Protein AF-A0A6P9C6G0-F1 (afdb_monomer)

Solvent-accessible surface area (backbone atoms only — not comparable to full-atom values): 17954 Å² total; per-residue (Å²): 142,90,88,85,84,80,81,80,78,70,82,74,75,63,78,73,80,76,31,27,40,61,59,48,52,36,63,68,60,41,51,50,48,49,52,50,40,33,60,77,50,74,64,43,60,65,63,27,49,52,50,40,44,51,52,37,30,49,86,85,44,23,69,78,74,27,93,50,51,41,41,55,69,61,49,54,54,54,49,53,55,48,51,56,50,51,52,53,46,52,67,70,33,72,83,39,62,71,59,36,52,56,51,49,56,53,51,47,56,53,51,51,50,51,51,51,51,48,19,52,52,49,51,52,46,34,55,35,86,65,28,77,79,74,59,94,68,67,44,56,29,29,32,29,58,77,42,49,74,43,78,41,53,61,61,35,62,87,71,57,57,43,74,64,58,57,47,51,54,52,51,53,52,52,50,51,52,50,53,53,51,51,52,52,52,53,56,56,57,54,58,63,62,64,66,72,74,75,79,84,82,88,87,83,88,86,85,82,88,83,82,82,88,79,85,88,83,81,91,85,84,85,85,84,81,79,94,71,95,71,85,80,77,87,73,78,77,83,86,74,82,72,77,77,77,81,85,74,85,73,75,79,77,80,86,75,83,74,77,79,78,80,88,75,86,74,80,80,79,84,87,76,88,75,80,80,80,83,88,128

Foldseek 3Di:
DDDPDDPPPPVPPPPPLLFAALLLLPVVSLVVQLVLLCVLLVNPNVLSVVLSRRYHNDLVSLQPQFQFKFFPVQSVVLSVVLSVVLSVLSVVCVPPSVSSVVVSSVSSVVSSVSRVVNRVVVLCCLADPCQVVPDPAFTFIARSNNSDTDTHHRPDCVRNVDPVNVVVVVVVVVVVVVVVVVVVVVVVVVVVVVVVPPPPDDDDDDDDDDDDDDDDDDDDDDDDDDDDDDDDDDDDDDPDPDPDDDPDPDPDPPDDPDPDDDDDDDDDDDDDDDDDDDDD

Radius of gyration: 40.48 Å; Cα contacts (8 Å, |Δi|>4): 194; chains: 1; bounding box: 87×94×120 Å

Secondary structure (DSSP, 8-state):
----SSSSSSTT-S-------GGGG-HHHHHHHHHHHHHHTTT-HHHHHHHHHHHH--TTTGGGT--SEEEHHHHHHHHHHHHHHHHHHHHHHTT-HHHHHHHHHHHHHHHHHHHHHHHHHHHHHHTSTTHHHH--SPEEEEETTTTEEEEE-TT-HHHH--HHHHHHHHHHHHHHHHHHHHHHHHHHHHHHHHGGGSSS------------------------------PPP--PPP---PPPPP----PPPP---PPPPP---PPPPPP--PPPPPP-

Organism: Pantherophis guttatus (NCBI:txid94885)

pLDDT: mean 71.44, std 19.04, range [31.7, 94.5]

Sequence (280 aa):
MATASLLGLLLWAAPVKLAGTCLRCWPDAAAYFIYDANLLLQKDSAASDQLGTLFLGNVKELASYGSGYLEREHMEREAGNLFHHLELIIQKSQTNHEVLMKEAEMEKADFIKRLEEASNLFVKEICSFSCGQSRFRPYEVAQCRNCQILKASCYDLRICAGPNIVAAVLISLTVLLGVLGVAMWYCCRKKTSEETESQDEDDDDKDNEDDSSGTSEGSEKSEEAALTTSVPYYSNPPETDMPSPPEFDVPSPPEFDMPSPPEYDMPNPPEYDIPSPPNF

Structure (mmCIF, N/CA/C/O backbone):
data_AF-A0A6P9C6G0-F1
#
_entry.id   AF-A0A6P9C6G0-F1
#
loop_
_atom_site.group_PDB
_atom_site.id
_atom_site.type_symbol
_atom_site.label_atom_id
_atom_site.label_alt_id
_atom_site.label_comp_id
_atom_site.label_asym_id
_atom_site.label_entity_id
_atom_site.label_seq_id
_atom_site.pdbx_PDB_ins_code
_atom_site.Cartn_x
_atom_site.Cartn_y
_atom_site.Cartn_z
_atom_site.occupancy
_atom_site.B_iso_or_equiv
_atom_site.auth_seq_id
_atom_site.auth_comp_id
_atom_site.auth_asym_id
_atom_site.auth_atom_id
_atom_site.pdbx_PDB_model_num
ATOM 1 N N . MET A 1 1 ? -1.017 53.721 5.576 1.00 44.91 1 MET A N 1
ATOM 2 C CA . MET A 1 1 ? -1.949 52.678 5.099 1.00 44.91 1 MET A CA 1
ATOM 3 C C . MET A 1 1 ? -1.125 51.513 4.569 1.00 44.91 1 MET A C 1
ATOM 5 O O . MET A 1 1 ? -0.658 51.621 3.450 1.00 44.91 1 MET A O 1
ATOM 9 N N . ALA A 1 2 ? -0.858 50.482 5.380 1.00 46.59 2 ALA A N 1
ATOM 10 C CA . ALA A 1 2 ? -0.333 49.180 4.928 1.00 46.59 2 ALA A CA 1
ATOM 11 C C . ALA A 1 2 ? -0.219 48.214 6.125 1.00 46.59 2 ALA A C 1
ATOM 13 O O . ALA A 1 2 ? 0.870 47.881 6.575 1.00 46.59 2 ALA A O 1
ATOM 14 N N . THR A 1 3 ? -1.352 47.784 6.678 1.00 50.41 3 THR A N 1
ATOM 15 C CA . THR A 1 3 ? -1.412 46.669 7.640 1.00 50.41 3 THR A CA 1
ATOM 16 C C . THR A 1 3 ? -2.608 45.797 7.283 1.00 50.41 3 THR A C 1
ATOM 18 O O . THR A 1 3 ? -3.630 45.820 7.958 1.00 50.41 3 THR A O 1
ATOM 21 N N . ALA A 1 4 ? -2.525 45.094 6.155 1.00 50.78 4 ALA A N 1
ATOM 22 C CA . ALA A 1 4 ? -3.546 44.132 5.746 1.00 50.78 4 ALA A CA 1
ATOM 23 C C . ALA A 1 4 ? -2.974 43.146 4.715 1.00 50.78 4 ALA A C 1
ATOM 25 O O . ALA A 1 4 ? -3.343 43.192 3.549 1.00 50.78 4 ALA A O 1
ATOM 26 N N . SER A 1 5 ? -2.016 42.297 5.105 1.00 50.88 5 SER A N 1
ATOM 27 C CA . SER A 1 5 ? -1.596 41.141 4.278 1.00 50.88 5 SER A CA 1
ATOM 28 C C . SER A 1 5 ? -0.813 40.072 5.054 1.00 50.88 5 SER A C 1
ATOM 30 O O . SER A 1 5 ? 0.082 39.440 4.512 1.00 50.88 5 SER A O 1
ATOM 32 N N . LEU A 1 6 ? -1.133 39.841 6.333 1.00 47.06 6 LEU A N 1
ATOM 33 C CA . LEU A 1 6 ? -0.506 38.752 7.109 1.00 47.06 6 LEU A CA 1
ATOM 34 C C . LEU A 1 6 ? -1.490 37.707 7.654 1.00 47.06 6 LEU A C 1
ATOM 36 O O . LEU A 1 6 ? -1.059 36.706 8.210 1.00 47.06 6 LEU A O 1
ATOM 40 N N . LEU A 1 7 ? -2.799 37.871 7.438 1.00 47.69 7 LEU A N 1
ATOM 41 C CA . LEU A 1 7 ? -3.809 36.898 7.886 1.00 47.69 7 LEU A CA 1
ATOM 42 C C . LEU A 1 7 ? -4.213 35.869 6.811 1.00 47.69 7 LEU A C 1
ATOM 44 O O . LEU A 1 7 ? -4.998 34.973 7.096 1.00 47.69 7 LEU A O 1
ATOM 48 N N . GLY A 1 8 ? -3.662 35.952 5.594 1.00 43.09 8 GLY A N 1
ATOM 49 C CA . GLY A 1 8 ? -3.989 35.035 4.490 1.00 43.09 8 GLY A CA 1
ATOM 50 C C . GLY A 1 8 ? -3.187 33.725 4.449 1.00 43.09 8 GLY A C 1
ATOM 51 O O . GLY A 1 8 ? -3.516 32.849 3.660 1.00 43.09 8 GLY A O 1
ATOM 52 N N . LEU A 1 9 ? -2.148 33.570 5.279 1.00 49.75 9 LEU A N 1
ATOM 53 C CA . LEU A 1 9 ? -1.198 32.442 5.212 1.00 49.75 9 LEU A CA 1
ATOM 54 C C . LEU A 1 9 ? -1.384 31.378 6.308 1.00 49.75 9 LEU A C 1
ATOM 56 O O . LEU A 1 9 ? -0.625 30.416 6.362 1.00 49.75 9 LEU A O 1
ATOM 60 N N . LEU A 1 10 ? -2.397 31.511 7.169 1.00 44.41 10 LEU A N 1
ATOM 61 C CA . LEU A 1 10 ? -2.664 30.559 8.259 1.00 44.41 10 LEU A CA 1
ATOM 62 C C . LEU A 1 10 ? -3.787 29.552 7.957 1.00 44.41 10 LEU A C 1
ATOM 64 O O . LEU A 1 10 ? -4.027 28.660 8.763 1.00 44.41 10 LEU A O 1
ATOM 68 N N . LEU A 1 11 ? -4.428 29.627 6.785 1.00 43.41 11 LEU A N 1
ATOM 69 C CA . LEU A 1 11 ? -5.538 28.737 6.411 1.00 43.41 11 LEU A CA 1
ATOM 70 C C . LEU A 1 11 ? -5.134 27.535 5.534 1.00 43.41 11 LEU A C 1
ATOM 72 O O . LEU A 1 11 ? -5.977 26.954 4.860 1.00 43.41 11 LEU A O 1
ATOM 76 N N . TRP A 1 12 ? -3.855 27.154 5.544 1.00 45.62 12 TRP A N 1
ATOM 77 C CA . TRP A 1 12 ? -3.346 25.954 4.855 1.00 45.62 12 TRP A CA 1
ATOM 78 C C . TRP A 1 12 ? -2.719 24.912 5.793 1.00 45.62 12 TRP A C 1
ATOM 80 O O . TRP A 1 12 ? -2.304 23.852 5.343 1.00 45.62 12 TRP A O 1
ATOM 90 N N . ALA A 1 13 ? -2.709 25.174 7.103 1.00 41.91 13 ALA A N 1
ATOM 91 C CA . ALA A 1 13 ? -2.328 24.197 8.122 1.00 41.91 13 ALA A CA 1
ATOM 92 C C . ALA A 1 13 ? -3.559 23.526 8.757 1.00 41.91 13 ALA A C 1
ATOM 94 O O . ALA A 1 13 ? -3.526 23.126 9.919 1.00 41.91 13 ALA A O 1
ATOM 95 N N . ALA A 1 14 ? -4.667 23.413 8.016 1.00 35.16 14 ALA A N 1
ATOM 96 C CA . ALA A 1 14 ? -5.655 22.408 8.372 1.00 35.16 14 ALA A CA 1
ATOM 97 C C . ALA A 1 14 ? -4.991 21.050 8.097 1.00 35.16 14 ALA A C 1
ATOM 99 O O . ALA A 1 14 ? -4.548 20.844 6.963 1.00 35.16 14 ALA A O 1
ATOM 100 N N . PRO A 1 15 ? -4.872 20.144 9.087 1.00 35.97 15 PRO A N 1
ATOM 101 C CA . PRO A 1 15 ? -4.463 18.781 8.803 1.00 35.97 15 PRO A CA 1
ATOM 102 C C . PRO A 1 15 ? -5.470 18.269 7.785 1.00 35.97 15 PRO A C 1
ATOM 104 O O . PRO A 1 15 ? -6.663 18.161 8.080 1.00 35.97 15 PRO A O 1
ATOM 107 N N . VAL A 1 16 ? -5.015 18.070 6.549 1.00 38.50 16 VAL A N 1
ATOM 108 C CA . VAL A 1 16 ? -5.829 17.433 5.526 1.00 38.50 16 VAL A CA 1
ATOM 109 C C . VAL A 1 16 ? -6.262 16.133 6.180 1.00 38.50 16 VAL A C 1
ATOM 111 O O . VAL A 1 16 ? -5.422 15.328 6.576 1.00 38.50 16 VAL A O 1
ATOM 114 N N . LYS A 1 17 ? -7.560 15.972 6.431 1.00 37.06 17 LYS A N 1
ATOM 115 C CA . LYS A 1 17 ? -8.081 14.714 6.947 1.00 37.06 17 LYS A CA 1
ATOM 116 C C . LYS A 1 17 ? -7.923 13.712 5.803 1.00 37.06 17 LYS A C 1
ATOM 118 O O . LYS A 1 17 ? -8.777 13.605 4.935 1.00 37.06 17 LYS A O 1
ATOM 123 N N . LEU A 1 18 ? -6.750 13.082 5.744 1.00 39.09 18 LEU A N 1
ATOM 124 C CA . LEU A 1 18 ? -6.313 12.099 4.753 1.00 39.09 18 LEU A CA 1
ATOM 125 C C . LEU A 1 18 ? -7.224 10.882 4.858 1.00 39.09 18 LEU A C 1
ATOM 127 O O . LEU A 1 18 ? -6.892 9.978 5.603 1.00 39.09 18 LEU A O 1
ATOM 131 N N . ALA A 1 19 ? -8.401 10.830 4.240 1.00 41.38 19 ALA A N 1
ATOM 132 C CA . ALA A 1 19 ? -9.363 9.809 4.659 1.00 41.38 19 ALA A CA 1
ATOM 133 C C . ALA A 1 19 ? -9.092 8.380 4.148 1.00 41.38 19 ALA A C 1
ATOM 135 O O . ALA A 1 19 ? -9.586 7.466 4.785 1.00 41.38 19 ALA A O 1
ATOM 136 N N . GLY A 1 20 ? -8.322 8.131 3.081 1.00 59.69 20 GLY A N 1
ATOM 137 C CA . GLY A 1 20 ? -8.229 6.785 2.479 1.00 59.69 20 GLY A CA 1
ATOM 138 C C . GLY A 1 20 ? -6.841 6.153 2.490 1.00 59.69 20 GLY A C 1
ATOM 139 O O . GLY A 1 20 ? -5.877 6.780 2.058 1.00 59.69 20 GLY A O 1
ATOM 140 N N . THR A 1 21 ? -6.755 4.891 2.920 1.00 74.38 21 THR A N 1
ATOM 141 C CA . THR A 1 21 ? -5.548 4.061 2.779 1.00 74.38 21 THR A CA 1
ATOM 142 C C . THR A 1 21 ? -5.647 3.130 1.566 1.00 74.38 21 THR A C 1
ATOM 144 O O . THR A 1 21 ? -6.739 2.801 1.098 1.00 74.38 21 THR A O 1
ATOM 147 N N . CYS A 1 22 ? -4.499 2.665 1.058 1.00 82.75 22 CYS A N 1
ATOM 148 C CA . CYS A 1 22 ? -4.449 1.705 -0.054 1.00 82.75 22 CYS A CA 1
ATOM 149 C C . CYS A 1 22 ? -5.132 0.358 0.273 1.00 82.75 22 CYS A C 1
ATOM 151 O O . CYS A 1 22 ? -5.467 -0.402 -0.636 1.00 82.75 22 CYS A O 1
ATOM 153 N N . LEU A 1 23 ? -5.417 0.095 1.557 1.00 86.19 23 LEU A N 1
ATOM 154 C CA . LEU A 1 23 ? -6.168 -1.064 2.043 1.00 86.19 23 LEU A CA 1
ATOM 155 C C . LEU A 1 23 ? -7.507 -1.247 1.312 1.00 86.19 23 LEU A C 1
ATOM 157 O O . LEU A 1 23 ? -7.881 -2.368 0.985 1.00 86.19 23 LEU A O 1
ATOM 161 N N . ARG A 1 24 ? -8.198 -0.148 0.973 1.00 87.06 24 ARG A N 1
ATOM 162 C CA . ARG A 1 24 ? -9.491 -0.186 0.266 1.00 87.06 24 ARG A CA 1
ATOM 163 C C . ARG A 1 24 ? -9.422 -0.897 -1.090 1.00 87.06 24 ARG A C 1
ATOM 165 O O . ARG A 1 24 ? -10.435 -1.414 -1.554 1.00 87.06 24 ARG A O 1
ATOM 172 N N . CYS A 1 25 ? -8.259 -0.911 -1.737 1.00 87.94 25 CYS A N 1
ATOM 173 C CA . CYS A 1 25 ? -8.100 -1.557 -3.037 1.00 87.94 25 CYS A CA 1
ATOM 174 C C . CYS A 1 25 ? -8.133 -3.087 -2.964 1.00 87.94 25 CYS A C 1
ATOM 176 O O . CYS A 1 25 ? -8.281 -3.734 -3.998 1.00 87.94 25 CYS A O 1
ATOM 178 N N . TRP A 1 26 ? -8.043 -3.656 -1.762 1.00 89.62 26 TRP A N 1
ATOM 179 C CA . TRP A 1 26 ? -8.162 -5.084 -1.521 1.00 89.62 26 TRP A CA 1
ATOM 180 C C . TRP A 1 26 ? -9.544 -5.393 -0.934 1.00 89.62 26 TRP A C 1
ATOM 182 O O . TRP A 1 26 ? -9.747 -5.196 0.263 1.00 89.62 26 TRP A O 1
ATOM 192 N N . PRO A 1 27 ? -10.511 -5.854 -1.750 1.00 84.56 27 PRO A N 1
ATOM 193 C CA . PRO A 1 27 ? -11.897 -6.009 -1.309 1.00 84.56 27 PRO A CA 1
ATOM 194 C C . PRO A 1 27 ? -12.038 -7.009 -0.158 1.00 84.56 27 PRO A C 1
ATOM 196 O O . PRO A 1 27 ? -12.765 -6.728 0.791 1.00 84.56 27 PRO A O 1
ATOM 199 N N . ASP A 1 28 ? -11.294 -8.116 -0.199 1.00 88.75 28 ASP A N 1
ATOM 200 C CA . ASP A 1 28 ? -11.313 -9.128 0.862 1.00 88.75 28 ASP A CA 1
ATOM 201 C C . ASP A 1 28 ? -10.769 -8.550 2.177 1.00 88.75 28 ASP A C 1
ATOM 203 O O . ASP A 1 28 ? -11.409 -8.653 3.219 1.00 88.75 28 ASP A O 1
ATOM 207 N N . ALA A 1 29 ? -9.637 -7.842 2.118 1.00 87.50 29 ALA A N 1
ATOM 208 C CA . ALA A 1 29 ? -9.032 -7.211 3.290 1.00 87.50 29 ALA A CA 1
ATOM 209 C C . ALA A 1 29 ? -9.905 -6.092 3.872 1.00 87.50 29 ALA A C 1
ATOM 211 O O . ALA A 1 29 ? -10.034 -5.973 5.088 1.00 87.50 29 ALA A O 1
ATOM 212 N N . ALA A 1 30 ? -10.550 -5.292 3.020 1.00 87.50 30 ALA A N 1
ATOM 213 C CA . ALA A 1 30 ? -11.499 -4.276 3.456 1.00 87.50 30 ALA A CA 1
ATOM 214 C C . ALA A 1 30 ? -12.729 -4.902 4.137 1.00 87.50 30 ALA A C 1
ATOM 216 O O . ALA A 1 30 ? -13.201 -4.378 5.145 1.00 87.50 30 ALA A O 1
ATOM 217 N N . ALA A 1 31 ? -13.231 -6.028 3.619 1.00 89.69 31 ALA A N 1
ATOM 218 C CA . ALA A 1 31 ? -14.335 -6.761 4.231 1.00 89.69 31 ALA A CA 1
ATOM 219 C C . ALA A 1 31 ? -13.945 -7.333 5.603 1.00 89.69 31 ALA A C 1
ATOM 221 O O . ALA A 1 31 ? -14.695 -7.151 6.564 1.00 89.69 31 ALA A O 1
ATOM 222 N N . TYR A 1 32 ? -12.762 -7.946 5.717 1.00 90.06 32 TYR A N 1
ATOM 223 C CA . TYR A 1 32 ? -12.239 -8.429 6.999 1.00 90.06 32 TYR A CA 1
ATOM 224 C C . TYR A 1 32 ? -12.023 -7.290 7.992 1.00 90.06 32 TYR A C 1
ATOM 226 O O . TYR A 1 32 ? -12.426 -7.408 9.142 1.00 90.06 32 TYR A O 1
ATOM 234 N N . PHE A 1 33 ? -11.523 -6.138 7.538 1.00 89.31 33 PHE A N 1
ATOM 235 C CA . PHE A 1 33 ? -11.375 -4.967 8.398 1.00 89.31 33 PHE A CA 1
ATOM 236 C C . PHE A 1 33 ? -12.690 -4.491 8.994 1.00 89.31 33 PHE A C 1
ATOM 238 O O . PHE A 1 33 ? -12.767 -4.227 10.191 1.00 89.31 33 PHE A O 1
ATOM 245 N N . ILE A 1 34 ? -13.738 -4.397 8.179 1.00 88.44 34 ILE A N 1
ATOM 246 C CA . ILE A 1 34 ? -15.057 -3.997 8.670 1.00 88.44 34 ILE A CA 1
ATOM 247 C C . ILE A 1 34 ? -15.592 -5.036 9.660 1.00 88.44 34 ILE A C 1
ATOM 249 O O . ILE A 1 34 ? -16.179 -4.668 10.677 1.00 88.44 34 ILE A O 1
ATOM 253 N N . TYR A 1 35 ? -15.402 -6.324 9.378 1.00 89.50 35 TYR A N 1
ATOM 254 C CA . TYR A 1 35 ? -15.829 -7.398 10.270 1.00 89.50 35 TYR A CA 1
ATOM 255 C C . TYR A 1 35 ? -15.115 -7.331 11.631 1.00 89.50 35 TYR A C 1
ATOM 257 O O . TYR A 1 35 ? -15.781 -7.296 12.667 1.00 89.50 35 TYR A O 1
ATOM 265 N N . ASP A 1 36 ? -13.788 -7.216 11.631 1.00 89.44 36 ASP A N 1
ATOM 266 C CA . ASP A 1 36 ? -12.977 -7.157 12.849 1.00 89.44 36 ASP A CA 1
ATOM 267 C C . ASP A 1 36 ? -13.230 -5.869 13.639 1.00 89.44 36 ASP A C 1
ATOM 269 O O . ASP A 1 36 ? -13.358 -5.907 14.862 1.00 89.44 36 ASP A O 1
ATOM 273 N N . ALA A 1 37 ? -13.407 -4.729 12.963 1.00 87.81 37 ALA A N 1
ATOM 274 C CA . ALA A 1 37 ? -13.795 -3.476 13.610 1.00 87.81 37 ALA A CA 1
ATOM 275 C C . ALA A 1 37 ? -15.135 -3.606 14.359 1.00 87.81 37 ALA A C 1
ATOM 277 O O . ALA A 1 37 ? -15.255 -3.159 15.502 1.00 87.81 37 ALA A O 1
ATOM 278 N N . ASN A 1 38 ? -16.128 -4.267 13.752 1.00 88.81 38 ASN A N 1
ATOM 279 C CA . ASN A 1 38 ? -17.417 -4.524 14.397 1.00 88.81 38 ASN A CA 1
ATOM 280 C C . ASN A 1 38 ? -17.283 -5.458 15.609 1.00 88.81 38 ASN A C 1
ATOM 282 O O . ASN A 1 38 ? -17.996 -5.279 16.603 1.00 88.81 38 ASN A O 1
ATOM 286 N N . LEU A 1 39 ? -16.389 -6.449 15.523 1.00 89.44 39 LEU A N 1
ATOM 287 C CA . LEU A 1 39 ? -16.111 -7.387 16.607 1.00 89.44 39 LEU A CA 1
ATOM 288 C C . LEU A 1 39 ? -15.443 -6.680 17.795 1.00 89.44 39 LEU A C 1
ATOM 290 O O . LEU A 1 39 ? -15.914 -6.812 18.925 1.00 89.44 39 LEU A O 1
ATOM 294 N N . LEU A 1 40 ? -14.402 -5.884 17.536 1.00 86.19 40 LEU A N 1
ATOM 295 C CA . LEU A 1 40 ? -13.656 -5.151 18.563 1.00 86.19 40 LEU A CA 1
ATOM 296 C C . LEU A 1 40 ? -14.524 -4.117 19.293 1.00 86.19 40 LEU A C 1
ATOM 298 O O . LEU A 1 40 ? -14.385 -3.926 20.500 1.00 86.19 40 LEU A O 1
ATOM 302 N N . LEU A 1 41 ? -15.452 -3.473 18.582 1.00 85.81 41 LEU A N 1
ATOM 303 C CA . LEU A 1 41 ? -16.322 -2.430 19.136 1.00 85.81 41 LEU A CA 1
ATOM 304 C C . LEU A 1 41 ? -17.639 -2.964 19.709 1.00 85.81 41 LEU A C 1
ATOM 306 O O . LEU A 1 41 ? -18.542 -2.181 19.999 1.00 85.81 41 LEU A O 1
ATOM 310 N N . GLN A 1 42 ? -17.763 -4.286 19.874 1.00 81.25 42 GLN A N 1
ATOM 311 C CA . GLN A 1 42 ? -18.933 -4.938 20.472 1.00 81.25 42 GLN A CA 1
ATOM 312 C C . GLN A 1 42 ? -20.265 -4.427 19.898 1.00 81.25 42 GLN A C 1
ATOM 314 O O . GLN A 1 42 ? -21.245 -4.262 20.626 1.00 81.25 42 GLN A O 1
ATOM 319 N N . LYS A 1 43 ? -20.319 -4.226 18.571 1.00 65.56 43 LYS A N 1
ATOM 320 C CA . LYS A 1 43 ? -21.534 -3.839 17.832 1.00 65.56 43 LYS A CA 1
ATOM 321 C C . LYS A 1 43 ? -21.988 -2.377 17.984 1.00 65.56 43 LYS A C 1
ATOM 323 O O . LYS A 1 43 ? -23.113 -2.072 17.583 1.00 65.56 43 LYS A O 1
ATOM 328 N N . ASP A 1 44 ? -21.140 -1.466 18.472 1.00 81.19 44 ASP A N 1
ATOM 329 C CA . ASP A 1 44 ? -21.334 -0.028 18.226 1.00 81.19 44 ASP A CA 1
ATOM 330 C C . ASP A 1 44 ? -21.141 0.254 16.726 1.00 81.19 44 ASP A C 1
ATOM 332 O O . ASP A 1 44 ? -20.037 0.508 16.235 1.00 81.19 44 ASP A O 1
ATOM 336 N N . SER A 1 45 ? -22.241 0.155 15.975 1.00 79.25 45 SER A N 1
ATOM 337 C CA . SER A 1 45 ? -22.236 0.305 14.522 1.00 79.25 45 SER A CA 1
ATOM 338 C C . SER A 1 45 ? -21.810 1.702 14.081 1.00 79.25 45 SER A C 1
ATOM 340 O O . SER A 1 45 ? -21.287 1.845 12.983 1.00 79.25 45 SER A O 1
ATOM 342 N N . ALA A 1 46 ? -22.020 2.729 14.913 1.00 85.62 46 ALA A N 1
ATOM 343 C CA . ALA A 1 46 ? -21.612 4.091 14.589 1.00 85.62 46 ALA A CA 1
ATOM 344 C C . ALA A 1 46 ? -20.093 4.239 14.719 1.00 85.62 46 ALA A C 1
ATOM 346 O O . ALA A 1 46 ? -19.442 4.723 13.793 1.00 85.62 46 ALA A O 1
ATOM 347 N N . ALA A 1 47 ? -19.515 3.747 15.818 1.00 84.69 47 ALA A N 1
ATOM 348 C CA . ALA A 1 47 ? -18.069 3.755 16.001 1.00 84.69 47 ALA A CA 1
ATOM 349 C C . ALA A 1 47 ? -17.354 2.883 14.961 1.00 84.69 47 ALA A C 1
ATOM 351 O O . ALA A 1 47 ? -16.342 3.305 14.402 1.00 84.69 47 ALA A O 1
ATOM 352 N N . SER A 1 48 ? -17.902 1.706 14.644 1.00 86.56 48 SER A N 1
ATOM 353 C CA . SER A 1 48 ? -17.327 0.830 13.620 1.00 86.56 48 SER A CA 1
ATOM 354 C C . SER A 1 48 ? -17.415 1.430 12.220 1.00 86.56 48 SER A C 1
ATOM 356 O O . SER A 1 48 ? -16.468 1.281 11.449 1.00 86.56 48 SER A O 1
ATOM 358 N N . ASP A 1 49 ? -18.514 2.103 11.873 1.00 87.38 49 ASP A N 1
ATOM 359 C CA . ASP A 1 49 ? -18.649 2.781 10.579 1.00 87.38 49 ASP A CA 1
ATOM 360 C C . ASP A 1 49 ? -17.678 3.961 10.473 1.00 87.38 49 ASP A C 1
ATOM 362 O O . ASP A 1 49 ? -16.977 4.122 9.472 1.00 87.38 49 ASP A O 1
ATOM 366 N N . GLN A 1 50 ? -17.534 4.746 11.541 1.00 88.19 50 GLN A N 1
ATOM 367 C CA . GLN A 1 50 ? -16.559 5.828 11.558 1.00 88.19 50 GLN A CA 1
ATOM 368 C C . GLN A 1 50 ? -15.113 5.314 11.517 1.00 88.19 50 GLN A C 1
ATOM 370 O O . GLN A 1 50 ? -14.271 5.930 10.871 1.00 88.19 50 GLN A O 1
ATOM 375 N N . LEU A 1 51 ? -14.806 4.176 12.147 1.00 88.56 51 LEU A N 1
ATOM 376 C CA . LEU A 1 51 ? -13.484 3.551 12.060 1.00 88.56 51 LEU A CA 1
ATOM 377 C C . LEU A 1 51 ? -13.227 2.998 10.649 1.00 88.56 51 LEU A C 1
ATOM 379 O O . LEU A 1 51 ? -12.160 3.210 10.074 1.00 88.56 51 LEU A O 1
ATOM 383 N N . GLY A 1 52 ? -14.231 2.355 10.050 1.00 88.00 52 GLY A N 1
ATOM 384 C CA . GLY A 1 52 ? -14.204 1.894 8.664 1.00 88.00 52 GLY A CA 1
ATOM 385 C C . GLY A 1 52 ? -13.960 3.036 7.683 1.00 88.00 52 GLY A C 1
ATOM 386 O O . GLY A 1 52 ? -13.049 2.968 6.862 1.00 88.00 52 GLY A O 1
ATOM 387 N N . THR A 1 53 ? -14.718 4.125 7.796 1.00 87.44 53 THR A N 1
ATOM 388 C CA . THR A 1 53 ? -14.523 5.324 6.968 1.00 87.44 53 THR A CA 1
ATOM 389 C C . THR A 1 53 ? -13.194 6.014 7.255 1.00 87.44 53 THR A C 1
ATOM 391 O O . THR A 1 53 ? -12.586 6.542 6.326 1.00 87.44 53 THR A O 1
ATOM 394 N N . LEU A 1 54 ? -12.690 5.962 8.492 1.00 87.81 54 LEU A N 1
ATOM 395 C CA . LEU A 1 54 ? -11.378 6.490 8.842 1.00 87.81 54 LEU A CA 1
ATOM 396 C C . LEU A 1 54 ? -10.257 5.722 8.133 1.00 87.81 54 LEU A C 1
ATOM 398 O O . LEU A 1 54 ? -9.372 6.358 7.576 1.00 87.81 54 LEU A O 1
ATOM 402 N N . PHE A 1 55 ? -10.260 4.391 8.120 1.00 87.00 55 PHE A N 1
ATOM 403 C CA . PHE A 1 55 ? -9.155 3.622 7.530 1.00 87.00 55 PHE A CA 1
ATOM 404 C C . PHE A 1 55 ? -9.329 3.344 6.035 1.00 87.00 55 PHE A C 1
ATOM 406 O O . PHE A 1 55 ? -8.361 3.400 5.275 1.00 87.00 55 PHE A O 1
ATOM 413 N N . LEU A 1 56 ? -10.547 3.078 5.574 1.00 86.25 56 LEU A N 1
ATOM 414 C CA . LEU A 1 56 ? -10.813 2.760 4.170 1.00 86.25 56 LEU A CA 1
ATOM 415 C C . LEU A 1 56 ? -11.042 4.020 3.328 1.00 86.25 56 LEU A C 1
ATOM 417 O O . LEU A 1 56 ? -10.754 4.016 2.132 1.00 86.25 56 LEU A O 1
ATOM 421 N N . GLY A 1 57 ? -11.529 5.103 3.936 1.00 79.12 57 GLY A N 1
ATOM 422 C CA . GLY A 1 57 ? -11.791 6.373 3.265 1.00 79.12 57 GLY A CA 1
ATOM 423 C C . GLY A 1 57 ? -12.791 6.316 2.125 1.00 79.12 57 GLY A C 1
ATOM 424 O O . GLY A 1 57 ? -13.414 5.290 1.827 1.00 79.12 57 GLY A O 1
ATOM 425 N N . ASN A 1 58 ? -12.910 7.453 1.439 1.00 70.69 58 ASN A N 1
ATOM 426 C CA . ASN A 1 58 ? -13.731 7.585 0.245 1.00 70.69 58 ASN A CA 1
ATOM 427 C C . ASN A 1 58 ? -12.902 7.462 -1.035 1.00 70.69 58 ASN A C 1
ATOM 429 O O . ASN A 1 58 ? -11.752 7.888 -1.113 1.00 70.69 58 ASN A O 1
ATOM 433 N N . VAL A 1 59 ? -13.548 6.976 -2.099 1.00 62.84 59 VAL A N 1
ATOM 434 C CA . VAL A 1 59 ? -12.941 6.791 -3.432 1.00 62.84 59 VAL A CA 1
ATOM 435 C C . VAL A 1 59 ? -12.334 8.093 -3.984 1.00 62.84 59 VAL A C 1
ATOM 437 O O . VAL A 1 59 ? -11.336 8.060 -4.695 1.00 62.84 59 VAL A O 1
ATOM 440 N N . LYS A 1 60 ? -12.902 9.254 -3.628 1.00 58.81 60 LYS A N 1
ATOM 441 C CA . LYS A 1 60 ? -12.424 10.577 -4.069 1.00 58.81 60 LYS A CA 1
ATOM 442 C C . LYS A 1 60 ? -11.150 11.047 -3.354 1.00 58.81 60 LYS A C 1
ATOM 444 O O . LYS A 1 60 ? -10.439 11.884 -3.896 1.00 58.81 60 LYS A O 1
ATOM 449 N N . GLU A 1 61 ? -10.856 10.512 -2.171 1.00 59.44 61 GLU A N 1
ATOM 450 C CA . GLU A 1 61 ? -9.725 10.924 -1.321 1.00 59.44 61 GLU A CA 1
ATOM 451 C C . GLU A 1 61 ? -8.503 10.006 -1.489 1.00 59.44 61 GLU A C 1
ATOM 453 O O . GLU A 1 61 ? -7.401 10.333 -1.053 1.00 59.44 61 GLU A O 1
ATOM 458 N N . LEU A 1 62 ? -8.679 8.894 -2.208 1.00 55.19 62 LEU A N 1
ATOM 459 C CA . LEU A 1 62 ? -7.643 7.909 -2.521 1.00 55.19 62 LEU A CA 1
ATOM 460 C C . LEU A 1 62 ? -6.507 8.482 -3.391 1.00 55.19 62 LEU A C 1
ATOM 462 O O . LEU A 1 62 ? -5.355 8.061 -3.302 1.00 55.19 62 LEU A O 1
ATOM 466 N N . ALA A 1 63 ? -6.823 9.494 -4.204 1.00 48.00 63 ALA A N 1
ATOM 467 C CA . ALA A 1 63 ? -5.885 10.125 -5.127 1.00 48.00 63 ALA A CA 1
ATOM 468 C C . ALA A 1 63 ? -4.759 10.912 -4.431 1.00 48.00 63 ALA A C 1
ATOM 470 O O . ALA A 1 63 ? -3.779 11.255 -5.089 1.00 48.00 63 ALA A O 1
ATOM 471 N N . SER A 1 64 ? -4.884 11.204 -3.130 1.00 51.31 64 SER A N 1
ATOM 472 C CA . SER A 1 64 ? -3.927 12.067 -2.432 1.00 51.31 64 SER A CA 1
ATOM 473 C C . SER A 1 64 ? -2.722 11.331 -1.841 1.00 51.31 64 SER A C 1
ATOM 475 O O . SER A 1 64 ? -1.767 12.012 -1.478 1.00 51.31 64 SER A O 1
ATOM 477 N N . TYR A 1 65 ? -2.749 9.998 -1.703 1.00 52.66 65 TYR A N 1
ATOM 478 C CA . TYR A 1 65 ? -1.773 9.319 -0.832 1.00 52.66 65 TYR A CA 1
ATOM 479 C C . TYR A 1 65 ? -1.103 8.060 -1.392 1.00 52.66 65 TYR A C 1
ATOM 481 O O . TYR A 1 65 ? -0.133 7.576 -0.824 1.00 52.66 65 TYR A O 1
ATOM 489 N N . GLY A 1 66 ? -1.563 7.536 -2.527 1.00 55.97 66 GLY A N 1
ATOM 490 C CA . GLY A 1 66 ? -1.069 6.268 -3.059 1.00 55.97 66 GLY A CA 1
ATOM 491 C C . GLY A 1 66 ? -0.542 6.384 -4.481 1.00 55.97 66 GLY A C 1
ATOM 492 O O . GLY A 1 6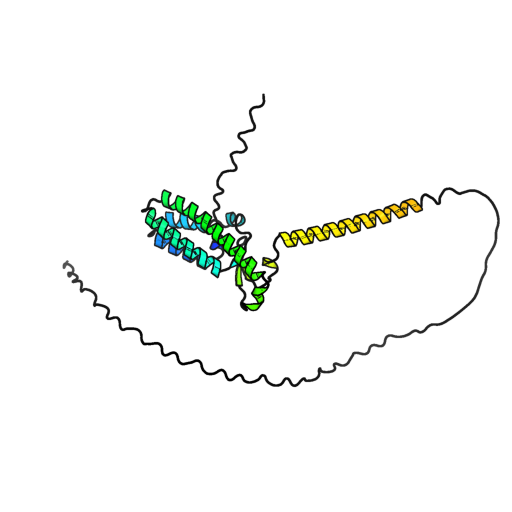6 ? -1.209 5.940 -5.412 1.00 55.97 66 GLY A O 1
ATOM 493 N N . SER A 1 67 ? 0.645 6.965 -4.674 1.00 58.97 67 SER A N 1
ATOM 494 C CA . SER A 1 67 ? 1.348 6.827 -5.965 1.00 58.97 67 SER A CA 1
ATOM 495 C C . SER A 1 67 ? 2.079 5.481 -6.104 1.00 58.97 67 SER A C 1
ATOM 497 O O . SER A 1 67 ? 2.584 5.169 -7.180 1.00 58.97 67 SER A O 1
ATOM 499 N N . GLY A 1 68 ? 2.097 4.684 -5.031 1.00 79.12 68 GLY A N 1
ATOM 500 C CA . GLY A 1 68 ? 2.796 3.409 -4.944 1.00 79.12 68 GLY A CA 1
ATOM 501 C C . GLY A 1 68 ? 1.994 2.193 -5.407 1.00 79.12 68 GLY A C 1
ATOM 502 O O . GLY A 1 68 ? 0.789 2.249 -5.684 1.00 79.12 68 GLY A O 1
ATOM 503 N N . TYR A 1 69 ? 2.713 1.078 -5.463 1.00 86.62 69 TYR A N 1
ATOM 504 C CA . TYR A 1 69 ? 2.190 -0.255 -5.715 1.00 86.62 69 TYR A CA 1
ATOM 505 C C . TYR A 1 69 ? 2.320 -1.054 -4.428 1.00 86.62 69 TYR A C 1
ATOM 507 O O . TYR A 1 69 ? 3.401 -1.111 -3.849 1.00 86.62 69 TYR A O 1
ATOM 515 N N . LEU A 1 70 ? 1.233 -1.682 -3.997 1.00 89.50 70 LEU A N 1
ATOM 516 C CA . LEU A 1 70 ? 1.221 -2.450 -2.761 1.00 89.50 70 LEU A CA 1
ATOM 517 C C . LEU A 1 70 ? 0.934 -3.921 -3.061 1.00 89.50 70 LEU A C 1
ATOM 519 O O . LEU A 1 70 ? -0.116 -4.255 -3.614 1.00 89.50 70 LEU A O 1
ATOM 523 N N . GLU A 1 71 ? 1.874 -4.794 -2.708 1.00 90.31 71 GLU A N 1
ATOM 524 C CA . GLU A 1 71 ? 1.708 -6.248 -2.791 1.00 90.31 71 GLU A CA 1
ATOM 525 C C . GLU A 1 71 ? 0.722 -6.748 -1.726 1.00 90.31 71 GLU A C 1
ATOM 527 O O . GLU A 1 71 ? 0.706 -6.233 -0.605 1.00 90.31 71 GLU A O 1
ATOM 532 N N . ARG A 1 72 ? -0.063 -7.785 -2.057 1.00 90.38 72 ARG A N 1
ATOM 533 C CA . ARG A 1 72 ? -0.996 -8.426 -1.115 1.00 90.38 72 ARG A CA 1
ATOM 534 C C . ARG A 1 72 ? -0.332 -8.819 0.208 1.00 90.38 72 ARG A C 1
ATOM 536 O O . ARG A 1 72 ? -0.838 -8.440 1.254 1.00 90.38 72 ARG A O 1
ATOM 543 N N . GLU A 1 73 ? 0.790 -9.542 0.173 1.00 88.50 73 GLU A N 1
ATOM 544 C CA . GLU A 1 73 ? 1.423 -10.077 1.392 1.00 88.50 73 GLU A CA 1
ATOM 545 C C . GLU A 1 73 ? 1.881 -8.953 2.340 1.00 88.50 73 GLU A C 1
ATOM 547 O O . GLU A 1 73 ? 1.679 -9.012 3.552 1.00 88.50 73 GLU A O 1
ATOM 552 N N . HIS A 1 74 ? 2.466 -7.893 1.778 1.00 89.06 74 HIS A N 1
ATOM 553 C CA . HIS A 1 74 ? 2.891 -6.715 2.532 1.00 89.06 74 HIS A CA 1
ATOM 554 C C . HIS A 1 74 ? 1.699 -5.947 3.112 1.00 89.06 74 HIS A C 1
ATOM 556 O O . HIS A 1 74 ? 1.743 -5.519 4.263 1.00 89.06 74 HIS A O 1
ATOM 562 N N . MET A 1 75 ? 0.618 -5.814 2.343 1.00 89.25 75 MET A N 1
ATOM 563 C CA . MET A 1 75 ? -0.623 -5.216 2.827 1.00 89.25 75 MET A CA 1
ATOM 564 C C . MET A 1 75 ? -1.205 -6.002 4.006 1.00 89.25 75 MET A C 1
ATOM 566 O O . MET A 1 75 ? -1.518 -5.401 5.029 1.00 89.25 75 MET A O 1
ATOM 570 N N . GLU A 1 76 ? -1.316 -7.327 3.888 1.00 90.31 76 GLU A N 1
ATOM 571 C CA . GLU A 1 76 ? -1.876 -8.192 4.935 1.00 90.31 76 GLU A CA 1
ATOM 572 C C . GLU A 1 76 ? -1.036 -8.148 6.215 1.00 90.31 76 GLU A C 1
ATOM 574 O O . GLU A 1 76 ? -1.583 -8.043 7.314 1.00 90.31 76 GLU A O 1
ATOM 579 N N . ARG A 1 77 ? 0.296 -8.158 6.081 1.00 92.12 77 ARG A N 1
ATOM 580 C CA . ARG A 1 77 ? 1.227 -8.037 7.210 1.00 92.12 77 ARG A CA 1
ATOM 581 C C . ARG A 1 77 ? 1.033 -6.724 7.970 1.00 92.12 77 ARG A C 1
ATOM 583 O O . ARG A 1 77 ? 0.891 -6.742 9.192 1.00 92.12 77 ARG A O 1
ATOM 590 N N . GLU A 1 78 ? 0.981 -5.596 7.262 1.00 90.88 78 GLU A N 1
ATOM 591 C CA . GLU A 1 78 ? 0.778 -4.294 7.906 1.00 90.88 78 GLU A CA 1
ATOM 592 C C . GLU A 1 78 ? -0.642 -4.117 8.454 1.00 90.88 78 GLU A C 1
ATOM 594 O O . GLU A 1 78 ? -0.826 -3.465 9.485 1.00 90.88 78 GLU A O 1
ATOM 599 N N . ALA A 1 79 ? -1.647 -4.718 7.809 1.00 89.50 79 ALA A N 1
ATOM 600 C CA . ALA A 1 79 ? -3.013 -4.747 8.319 1.00 89.50 79 ALA A CA 1
ATOM 601 C C . ALA A 1 79 ? -3.097 -5.523 9.644 1.00 89.50 79 ALA A C 1
ATOM 603 O O . ALA A 1 79 ? -3.729 -5.049 10.583 1.00 89.50 79 ALA A O 1
ATOM 604 N N . GLY A 1 80 ? -2.398 -6.656 9.770 1.00 90.50 80 GLY A N 1
ATOM 605 C CA . GLY A 1 80 ? -2.304 -7.398 11.032 1.00 90.50 80 GLY A CA 1
ATOM 606 C C . GLY A 1 80 ? -1.728 -6.555 12.178 1.00 90.50 80 GLY A C 1
ATOM 607 O O . GLY A 1 80 ? -2.308 -6.507 13.264 1.00 90.50 80 GLY A O 1
ATOM 608 N N . ASN A 1 81 ? -0.639 -5.821 11.919 1.00 91.69 81 ASN A N 1
ATOM 609 C CA . ASN A 1 81 ? -0.049 -4.895 12.896 1.00 91.69 81 ASN A CA 1
ATOM 610 C C . ASN A 1 81 ? -1.029 -3.782 13.298 1.00 91.69 81 ASN A C 1
ATOM 612 O O . ASN A 1 81 ? -1.123 -3.426 14.473 1.00 91.69 81 ASN A O 1
ATOM 616 N N . LEU A 1 82 ? -1.787 -3.255 12.332 1.00 92.00 82 LEU A N 1
ATOM 617 C CA . LEU A 1 82 ? -2.818 -2.256 12.594 1.00 92.00 82 LEU A CA 1
ATOM 618 C C . LEU A 1 82 ? -3.896 -2.784 13.552 1.00 92.00 82 LEU A C 1
ATOM 620 O O . LEU A 1 82 ? -4.230 -2.091 14.511 1.00 92.00 82 LEU A O 1
ATOM 624 N N . PHE A 1 83 ? -4.432 -3.989 13.334 1.00 90.44 83 PHE A N 1
ATOM 625 C CA . PHE A 1 83 ? -5.454 -4.543 14.235 1.00 90.44 83 PHE A CA 1
ATOM 626 C C . PHE A 1 83 ? -4.927 -4.756 15.645 1.00 90.44 83 PHE A C 1
ATOM 628 O O . PHE A 1 83 ? -5.628 -4.440 16.605 1.00 90.44 83 PHE A O 1
ATOM 635 N N . HIS A 1 84 ? -3.682 -5.217 15.769 1.00 91.62 84 HIS A N 1
ATOM 636 C CA . HIS A 1 84 ? -3.048 -5.361 17.071 1.00 91.62 84 HIS A CA 1
ATOM 637 C C . HIS A 1 84 ? -3.002 -4.024 17.828 1.00 91.62 84 HIS A C 1
ATOM 639 O O . HIS A 1 84 ? -3.349 -3.956 19.006 1.00 91.62 84 HIS A O 1
ATOM 645 N N . HIS A 1 85 ? -2.641 -2.933 17.147 1.00 92.12 85 HIS A N 1
ATOM 646 C CA . HIS A 1 85 ? -2.637 -1.605 17.758 1.00 92.12 85 HIS A CA 1
ATOM 647 C C . HIS A 1 85 ? -4.053 -1.106 18.071 1.00 92.12 85 HIS A C 1
ATOM 649 O O . HIS A 1 85 ? -4.284 -0.571 19.153 1.00 92.12 85 HIS A O 1
ATOM 655 N N . LEU A 1 86 ? -5.022 -1.311 17.175 1.00 90.75 86 LEU A N 1
ATOM 656 C CA . LEU A 1 86 ? -6.411 -0.904 17.405 1.00 90.75 86 LEU A CA 1
ATOM 657 C C . LEU A 1 86 ? -7.029 -1.605 18.620 1.00 90.75 86 LEU A C 1
ATOM 659 O O . LEU A 1 86 ? -7.716 -0.952 19.404 1.00 90.75 86 LEU A O 1
ATOM 663 N N . GLU A 1 87 ? -6.749 -2.891 18.827 1.00 90.56 87 GLU A N 1
ATOM 664 C CA . GLU A 1 87 ? -7.192 -3.627 20.015 1.00 90.56 87 GLU A CA 1
ATOM 665 C C . GLU A 1 87 ? -6.656 -2.989 21.309 1.00 90.56 87 GLU A C 1
ATOM 667 O O . GLU A 1 87 ? -7.428 -2.720 22.234 1.00 90.56 87 GLU A O 1
ATOM 672 N N . LEU A 1 88 ? -5.361 -2.647 21.350 1.00 91.75 88 LEU A N 1
ATOM 673 C CA . LEU A 1 88 ? -4.740 -1.967 22.495 1.00 91.75 88 LEU A CA 1
ATOM 674 C C . LEU A 1 88 ? -5.379 -0.598 22.768 1.00 91.75 88 LEU A C 1
ATOM 676 O O . LEU A 1 88 ? -5.619 -0.228 23.922 1.00 91.75 88 LEU A O 1
ATOM 680 N N . ILE A 1 89 ? -5.683 0.157 21.711 1.00 91.00 89 ILE A N 1
ATOM 681 C CA . ILE A 1 89 ? -6.338 1.466 21.814 1.00 91.00 89 ILE A CA 1
ATOM 682 C C . ILE A 1 89 ? -7.762 1.318 22.364 1.00 91.00 89 ILE A C 1
ATOM 684 O O . ILE A 1 89 ? -8.174 2.073 23.251 1.00 91.00 89 ILE A O 1
ATOM 688 N N . ILE A 1 90 ? -8.519 0.336 21.876 1.00 88.62 90 ILE A N 1
ATOM 689 C CA . ILE A 1 90 ? -9.887 0.062 22.330 1.00 88.62 90 ILE A CA 1
ATOM 690 C C . ILE A 1 90 ? -9.882 -0.358 23.802 1.00 88.62 90 ILE A C 1
ATOM 692 O O . ILE A 1 90 ? -10.653 0.183 24.597 1.00 88.62 90 ILE A O 1
ATOM 696 N N . GLN A 1 91 ? -8.949 -1.226 24.198 1.00 88.12 91 GLN A N 1
ATOM 697 C CA . GLN A 1 91 ? -8.792 -1.648 25.587 1.00 88.12 91 GLN A CA 1
ATOM 698 C C . GLN A 1 91 ? -8.464 -0.465 26.515 1.00 88.12 91 GLN A C 1
ATOM 700 O O . GLN A 1 91 ? -9.019 -0.352 27.610 1.00 88.12 91 GLN A O 1
ATOM 705 N N . LYS A 1 92 ? -7.590 0.448 26.072 1.00 88.38 92 LYS A N 1
ATOM 706 C CA . LYS A 1 92 ? -7.175 1.640 26.829 1.00 88.38 92 LYS A CA 1
ATOM 707 C C . LYS A 1 92 ? -8.267 2.708 26.918 1.00 88.38 92 LYS A C 1
ATOM 709 O O . LYS A 1 92 ? -8.367 3.386 27.938 1.00 88.38 92 LYS A O 1
ATOM 714 N N . SER A 1 93 ? -9.067 2.884 25.867 1.00 84.00 93 SER A N 1
ATOM 715 C CA . SER A 1 93 ? -10.049 3.976 25.774 1.00 84.00 93 SER A CA 1
ATOM 716 C C . SER A 1 93 ? -11.326 3.750 26.591 1.00 84.00 93 SER A C 1
ATOM 718 O O . SER A 1 93 ? -12.093 4.698 26.753 1.00 84.00 93 SER A O 1
ATOM 720 N N . GLN A 1 94 ? -11.548 2.542 27.138 1.00 73.69 94 GLN A N 1
ATOM 721 C CA . GLN A 1 94 ? -12.679 2.203 28.021 1.00 73.69 94 GLN A CA 1
ATOM 722 C C . GLN A 1 94 ? -14.016 2.789 27.522 1.00 73.69 94 GLN A C 1
ATOM 724 O O . GLN A 1 94 ? -14.712 3.490 28.255 1.00 73.69 94 GLN A O 1
ATOM 729 N N . THR A 1 95 ? -14.372 2.542 26.254 1.00 70.31 95 THR A N 1
ATOM 730 C CA . THR A 1 95 ? -15.604 3.024 25.578 1.00 70.31 95 THR A CA 1
ATOM 731 C C . THR A 1 95 ? -15.750 4.541 25.382 1.00 70.31 95 THR A C 1
ATOM 733 O O . THR A 1 95 ? -16.782 4.994 24.886 1.00 70.31 95 THR A O 1
ATOM 736 N N . ASN A 1 96 ? -14.736 5.359 25.689 1.00 84.12 96 ASN A N 1
ATOM 737 C CA . ASN A 1 96 ? -14.780 6.777 25.339 1.00 84.12 96 ASN A CA 1
ATOM 738 C C . ASN A 1 96 ? -14.512 6.968 23.839 1.00 84.12 96 ASN A C 1
ATOM 740 O O . ASN A 1 96 ? -13.366 6.951 23.382 1.00 84.12 96 ASN A O 1
ATOM 744 N N . HIS A 1 97 ? -15.597 7.172 23.095 1.00 83.44 97 HIS A N 1
ATOM 745 C CA . HIS A 1 97 ? -15.587 7.324 21.647 1.00 83.44 97 HIS A CA 1
ATOM 746 C C . HIS A 1 97 ? -14.636 8.437 21.168 1.00 83.44 97 HIS A C 1
ATOM 748 O O . HIS A 1 97 ? -13.860 8.223 20.244 1.00 83.44 97 HIS A O 1
ATOM 754 N N . GLU A 1 98 ? -14.611 9.605 21.816 1.00 85.88 98 GLU A N 1
ATOM 755 C CA . GLU A 1 98 ? -13.747 10.714 21.380 1.00 85.88 98 GLU A CA 1
ATOM 756 C C . GLU A 1 98 ? -12.254 10.389 21.525 1.00 85.88 98 GLU A C 1
ATOM 758 O O . GLU A 1 98 ? -11.445 10.724 20.655 1.00 85.88 98 GLU A O 1
ATOM 763 N N . VAL A 1 99 ? -11.884 9.713 22.615 1.00 88.38 99 VAL A N 1
ATOM 764 C CA . VAL A 1 99 ? -10.496 9.307 22.882 1.00 88.38 99 VAL A CA 1
ATOM 765 C C . VAL A 1 99 ? -10.061 8.217 21.907 1.00 88.38 99 VAL A C 1
ATOM 767 O O . VAL A 1 99 ? -8.970 8.309 21.346 1.00 88.38 99 VAL A O 1
ATOM 770 N N . LEU A 1 100 ? -10.930 7.228 21.669 1.00 89.31 100 LEU A N 1
ATOM 771 C CA . LEU A 1 100 ? -10.708 6.166 20.691 1.00 89.31 100 LEU A CA 1
ATOM 772 C C . LEU A 1 100 ? -10.419 6.747 19.305 1.00 89.31 100 LEU A C 1
ATOM 774 O O . LEU A 1 100 ? -9.407 6.409 18.698 1.00 89.31 100 LEU A O 1
ATOM 778 N N . MET A 1 101 ? -11.275 7.651 18.821 1.00 88.06 101 MET A N 1
ATOM 779 C CA . MET A 1 101 ? -11.136 8.197 17.470 1.00 88.06 101 MET A CA 1
ATOM 780 C C . MET A 1 101 ? -9.895 9.068 17.321 1.00 88.06 101 MET A C 1
ATOM 782 O O . MET A 1 101 ? -9.223 9.003 16.295 1.00 88.06 101 MET A O 1
ATOM 786 N N . LYS A 1 102 ? -9.534 9.834 18.354 1.00 90.69 102 LYS A N 1
ATOM 787 C CA . LYS A 1 102 ? -8.307 10.634 18.345 1.00 90.69 102 LYS A CA 1
ATOM 788 C C . LYS A 1 102 ? -7.051 9.764 18.271 1.00 90.69 102 LYS A C 1
ATOM 790 O O . LYS A 1 102 ? -6.122 10.094 17.540 1.00 90.69 102 LYS A O 1
ATOM 795 N N . GLU A 1 103 ? -7.003 8.669 19.025 1.00 91.56 103 GLU A N 1
ATOM 796 C CA . GLU A 1 103 ? -5.852 7.762 19.001 1.00 91.56 103 GLU A CA 1
ATOM 797 C C . GLU A 1 103 ? -5.816 6.933 17.707 1.00 91.56 103 GLU A C 1
ATOM 799 O O . GLU A 1 103 ? -4.751 6.758 17.121 1.00 91.56 103 GLU A O 1
ATOM 804 N N . ALA A 1 104 ? -6.979 6.533 17.183 1.00 89.31 104 ALA A N 1
ATOM 805 C CA . ALA A 1 104 ? -7.096 5.883 15.880 1.00 89.31 104 ALA A CA 1
ATOM 806 C C . ALA A 1 104 ? -6.666 6.800 14.718 1.00 89.31 104 ALA A C 1
ATOM 808 O O . ALA A 1 104 ? -6.036 6.332 13.771 1.00 89.31 104 ALA A O 1
ATOM 809 N N . GLU A 1 105 ? -6.949 8.109 14.783 1.00 88.69 105 GLU A N 1
ATOM 810 C CA . GLU A 1 105 ? -6.443 9.094 13.814 1.00 88.69 105 GLU A CA 1
ATOM 811 C C . GLU A 1 105 ? -4.903 9.157 13.824 1.00 88.69 105 GLU A C 1
ATOM 813 O O . GLU A 1 105 ? -4.291 9.280 12.760 1.00 88.69 105 GLU A O 1
ATOM 818 N N . MET A 1 106 ? -4.271 9.032 14.998 1.00 89.88 106 MET A N 1
ATOM 819 C CA . MET A 1 106 ? -2.809 8.964 15.112 1.00 89.88 106 MET A CA 1
ATOM 820 C C . MET A 1 106 ? -2.257 7.643 14.562 1.00 89.88 106 MET A C 1
ATOM 822 O O . MET A 1 106 ? -1.326 7.668 13.757 1.00 89.88 106 MET A O 1
ATOM 826 N N . GLU A 1 107 ? -2.856 6.505 14.929 1.00 90.88 107 GLU A N 1
ATOM 827 C CA . GLU A 1 107 ? -2.435 5.180 14.444 1.00 90.88 107 GLU A CA 1
ATOM 828 C C . GLU A 1 107 ? -2.566 5.066 12.924 1.00 90.88 107 GLU A C 1
ATOM 830 O O . GLU A 1 107 ? -1.720 4.482 12.253 1.00 90.88 107 GLU A O 1
ATOM 835 N N . LYS A 1 108 ? -3.589 5.692 12.345 1.00 88.06 108 LYS A N 1
ATOM 836 C CA . LYS A 1 108 ? -3.755 5.758 10.898 1.00 88.06 108 LYS A CA 1
ATOM 837 C C . LYS A 1 108 ? -2.576 6.420 10.190 1.00 88.06 108 LYS A C 1
ATOM 839 O O . LYS A 1 108 ? -2.183 5.948 9.125 1.00 88.06 108 LYS A O 1
ATOM 844 N N . ALA A 1 109 ? -2.037 7.510 10.733 1.00 86.25 109 ALA A N 1
ATOM 845 C CA . ALA A 1 109 ? -0.887 8.175 10.128 1.00 86.25 109 ALA A CA 1
ATOM 846 C C . ALA A 1 109 ? 0.345 7.256 10.123 1.00 86.25 109 ALA A C 1
ATOM 848 O O . ALA A 1 109 ? 1.064 7.202 9.125 1.00 86.25 109 ALA A O 1
ATOM 849 N N . ASP A 1 110 ? 0.547 6.494 11.200 1.00 89.62 110 ASP A N 1
ATOM 850 C CA . ASP A 1 110 ? 1.637 5.522 11.277 1.00 89.62 110 ASP A CA 1
ATOM 851 C C . ASP A 1 110 ? 1.411 4.343 10.322 1.00 89.62 110 ASP A C 1
ATOM 853 O O . ASP A 1 110 ? 2.296 4.003 9.542 1.00 89.62 110 ASP A O 1
ATOM 857 N N . PHE A 1 111 ? 0.196 3.794 10.270 1.00 88.12 111 PHE A N 1
ATOM 858 C CA . PHE A 1 111 ? -0.169 2.735 9.327 1.00 88.12 111 PHE A CA 1
ATOM 859 C C . PHE A 1 111 ? 0.066 3.141 7.870 1.00 88.12 111 PHE A C 1
ATOM 861 O O . PHE A 1 111 ? 0.658 2.392 7.096 1.00 88.12 111 PHE A O 1
ATOM 868 N N . ILE A 1 112 ? -0.343 4.352 7.496 1.00 85.50 112 ILE A N 1
ATOM 869 C CA . ILE A 1 112 ? -0.103 4.903 6.162 1.00 85.50 112 ILE A CA 1
ATOM 870 C C . ILE A 1 112 ? 1.397 4.950 5.842 1.00 85.50 112 ILE A C 1
ATOM 872 O O . ILE A 1 112 ? 1.806 4.556 4.749 1.00 85.50 112 ILE A O 1
ATOM 876 N N . LYS A 1 113 ? 2.220 5.396 6.794 1.00 87.19 113 LYS A N 1
ATOM 877 C CA . LYS A 1 113 ? 3.675 5.445 6.637 1.00 87.19 113 LYS A CA 1
ATOM 878 C C . LYS A 1 113 ? 4.275 4.044 6.480 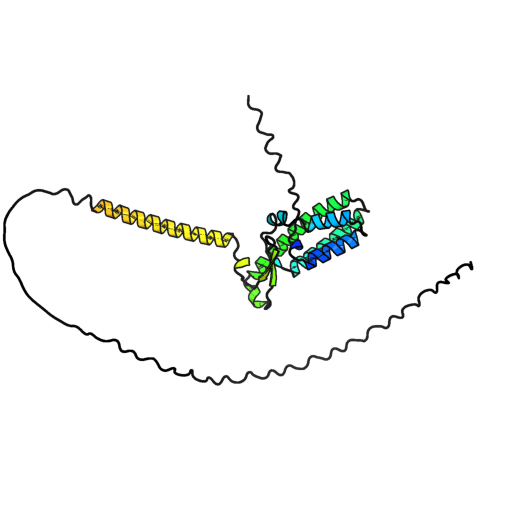1.00 87.19 113 LYS A C 1
ATOM 880 O O . LYS A 1 113 ? 5.118 3.850 5.608 1.00 87.19 113 LYS A O 1
ATOM 885 N N . ARG A 1 114 ? 3.817 3.065 7.269 1.00 88.31 114 ARG A N 1
ATOM 886 C CA . ARG A 1 114 ? 4.245 1.659 7.148 1.00 88.31 114 ARG A CA 1
ATOM 887 C C . ARG A 1 114 ? 3.891 1.079 5.778 1.00 88.31 114 ARG A C 1
ATOM 889 O O . ARG A 1 114 ? 4.725 0.426 5.160 1.00 88.31 114 ARG A O 1
ATOM 896 N N . LEU A 1 115 ? 2.703 1.389 5.251 1.00 87.62 115 LEU A N 1
ATOM 897 C CA . LEU A 1 115 ? 2.311 0.995 3.893 1.00 87.62 115 LEU A CA 1
ATOM 898 C C . LEU A 1 115 ? 3.195 1.631 2.812 1.00 87.62 115 LEU A C 1
ATOM 900 O O . LEU A 1 115 ? 3.535 0.969 1.832 1.00 87.62 115 LEU A O 1
ATOM 904 N N . GLU A 1 116 ? 3.565 2.903 2.965 1.00 85.56 116 GLU A N 1
ATOM 905 C CA . GLU A 1 116 ? 4.463 3.588 2.030 1.00 85.56 116 GLU A CA 1
ATOM 906 C C . GLU A 1 116 ? 5.871 2.977 2.054 1.00 85.56 116 GLU A C 1
ATOM 908 O O . GLU A 1 116 ? 6.459 2.715 1.003 1.00 85.56 116 GLU A O 1
ATOM 913 N N . GLU A 1 117 ? 6.397 2.696 3.245 1.00 89.12 117 GLU A N 1
ATOM 914 C CA . GLU A 1 117 ? 7.683 2.025 3.415 1.00 89.12 117 GLU A CA 1
ATOM 915 C C . GLU A 1 117 ? 7.664 0.618 2.807 1.00 89.12 117 GLU A C 1
ATOM 917 O O . GLU A 1 117 ? 8.534 0.294 1.997 1.00 89.12 117 GLU A O 1
ATOM 922 N N . ALA A 1 118 ? 6.628 -0.175 3.094 1.00 88.00 118 ALA A N 1
ATOM 923 C CA . ALA A 1 118 ? 6.435 -1.501 2.517 1.00 88.00 118 ALA A CA 1
ATOM 924 C C . ALA A 1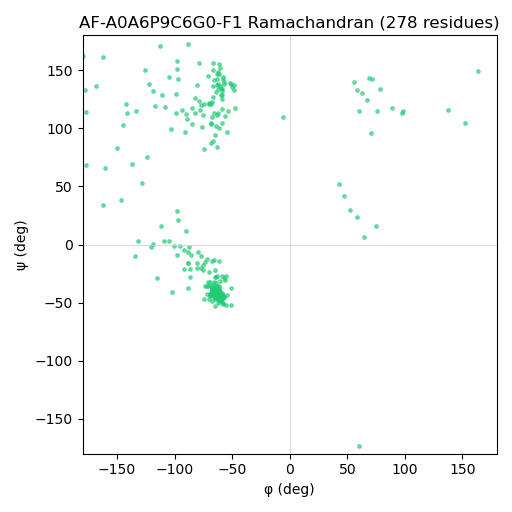 118 ? 6.325 -1.458 0.982 1.00 88.00 118 ALA A C 1
ATOM 926 O O . ALA A 1 118 ? 6.975 -2.242 0.293 1.00 88.00 118 ALA A O 1
ATOM 927 N N . SER A 1 119 ? 5.573 -0.499 0.429 1.00 87.94 119 SER A N 1
ATOM 928 C CA . SER A 1 119 ? 5.489 -0.258 -1.019 1.00 87.94 119 SER A CA 1
ATOM 929 C C . SER A 1 119 ? 6.867 0.047 -1.614 1.00 87.94 119 SER A C 1
ATOM 931 O O . SER A 1 119 ? 7.243 -0.513 -2.642 1.00 87.94 119 SER A O 1
ATOM 933 N N . ASN A 1 120 ? 7.646 0.930 -0.988 1.00 87.25 120 ASN A N 1
ATOM 934 C CA . ASN A 1 120 ? 8.971 1.308 -1.483 1.00 87.25 120 ASN A CA 1
ATOM 935 C C . ASN A 1 120 ? 9.976 0.150 -1.407 1.00 87.25 120 ASN A C 1
ATOM 937 O O . ASN A 1 120 ? 10.770 -0.034 -2.334 1.00 87.25 120 ASN A O 1
ATOM 941 N N . LEU A 1 121 ? 9.936 -0.641 -0.332 1.00 89.19 121 LEU A N 1
ATOM 942 C CA . LEU A 1 121 ? 10.750 -1.848 -0.182 1.00 89.19 121 LEU A CA 1
ATOM 943 C C . LEU A 1 121 ? 10.400 -2.885 -1.250 1.00 89.19 121 LEU A C 1
ATOM 945 O O . LEU A 1 121 ? 11.305 -3.376 -1.923 1.00 89.19 121 LEU A O 1
ATOM 949 N N . PHE A 1 122 ? 9.108 -3.130 -1.472 1.00 88.81 122 PHE A N 1
ATOM 950 C CA . PHE A 1 122 ? 8.623 -4.027 -2.515 1.00 88.81 122 PHE A CA 1
ATOM 951 C C . PHE A 1 122 ? 9.106 -3.593 -3.904 1.00 88.81 122 PHE A C 1
ATOM 953 O O . PHE A 1 122 ? 9.718 -4.384 -4.619 1.00 88.81 122 PHE A O 1
ATOM 960 N N . VAL A 1 123 ? 8.906 -2.320 -4.273 1.00 88.88 123 VAL A N 1
ATOM 961 C CA . VAL A 1 123 ? 9.376 -1.777 -5.560 1.00 88.88 123 VAL A CA 1
ATOM 962 C C . VAL A 1 123 ? 10.890 -1.954 -5.700 1.00 88.88 123 VAL A C 1
ATOM 964 O O . VAL A 1 123 ? 11.372 -2.397 -6.741 1.00 88.88 123 VAL A O 1
ATOM 967 N N . LYS A 1 124 ? 11.662 -1.666 -4.646 1.00 89.12 124 LYS A N 1
ATOM 968 C CA . LYS A 1 124 ? 13.118 -1.857 -4.654 1.00 89.12 124 LYS A CA 1
ATOM 969 C C . LYS A 1 124 ? 13.506 -3.322 -4.858 1.00 89.12 124 LYS A C 1
ATOM 971 O O . LYS A 1 124 ? 14.468 -3.581 -5.575 1.00 89.12 124 LYS A O 1
ATOM 976 N N . GLU A 1 125 ? 12.778 -4.257 -4.256 1.00 88.25 125 GLU A N 1
ATOM 977 C CA . GLU A 1 125 ? 13.008 -5.694 -4.402 1.00 88.25 125 GLU A CA 1
ATOM 978 C C . GLU A 1 125 ? 12.759 -6.156 -5.841 1.00 88.25 125 GLU A C 1
ATOM 980 O O . GLU A 1 125 ? 13.663 -6.723 -6.460 1.00 88.25 125 GLU A O 1
ATOM 985 N N . ILE A 1 126 ? 11.593 -5.849 -6.419 1.00 89.19 126 ILE A N 1
ATOM 986 C CA . ILE A 1 126 ? 11.229 -6.325 -7.767 1.00 89.19 126 ILE A CA 1
ATOM 987 C C . ILE A 1 126 ? 12.033 -5.669 -8.891 1.00 89.19 126 ILE A C 1
ATOM 989 O O . ILE A 1 126 ? 12.167 -6.247 -9.972 1.00 89.19 126 ILE A O 1
ATOM 993 N N . CYS A 1 127 ? 12.573 -4.476 -8.643 1.00 88.12 127 CYS A N 1
ATOM 994 C CA . CYS A 1 127 ? 13.456 -3.774 -9.570 1.00 88.12 127 CYS A CA 1
ATOM 995 C C . CYS A 1 127 ? 14.940 -4.093 -9.329 1.00 88.12 127 CYS A C 1
ATOM 997 O O . CYS A 1 127 ? 15.795 -3.621 -10.080 1.00 88.12 127 CYS A O 1
ATOM 999 N N . SER A 1 128 ? 15.266 -4.868 -8.287 1.00 88.12 128 SER A N 1
ATOM 1000 C CA . SER A 1 128 ? 16.634 -5.307 -8.015 1.00 88.12 128 SER A CA 1
ATOM 1001 C C . SER A 1 128 ? 17.042 -6.469 -8.913 1.00 88.12 128 SER A C 1
ATOM 1003 O O . SER A 1 128 ? 16.207 -7.256 -9.367 1.00 88.12 128 SER A O 1
ATOM 1005 N N . PHE A 1 129 ? 18.358 -6.625 -9.105 1.00 83.38 129 PHE A N 1
ATOM 1006 C CA . PHE A 1 129 ? 18.869 -7.696 -9.955 1.00 83.38 129 PHE A CA 1
ATOM 1007 C C . PHE A 1 129 ? 18.482 -9.104 -9.446 1.00 83.38 129 PHE A C 1
ATOM 1009 O O . PHE A 1 129 ? 18.248 -10.042 -10.209 1.00 83.38 129 PHE A O 1
ATOM 1016 N N . SER A 1 130 ? 18.362 -9.224 -8.122 1.00 81.31 130 SER A N 1
ATOM 1017 C CA . SER A 1 130 ? 18.142 -10.470 -7.388 1.00 81.31 130 SER A CA 1
ATOM 1018 C C . SER A 1 130 ? 16.727 -11.044 -7.518 1.00 81.31 130 SER A C 1
ATOM 1020 O O . SER A 1 130 ? 16.515 -12.214 -7.190 1.00 81.31 130 SER A O 1
ATOM 1022 N N . CYS A 1 131 ? 15.753 -10.265 -8.004 1.00 85.00 131 CYS A N 1
ATOM 1023 C CA . CYS A 1 131 ? 14.368 -10.727 -8.123 1.00 85.00 131 CYS A CA 1
ATOM 1024 C C . CYS A 1 131 ? 14.256 -11.952 -9.050 1.00 85.00 131 CYS A C 1
ATOM 1026 O O . CYS A 1 131 ? 13.621 -12.948 -8.700 1.00 85.00 131 CYS A O 1
ATOM 1028 N N . GLY A 1 132 ? 14.960 -11.930 -10.190 1.00 75.38 132 GLY A N 1
ATOM 1029 C CA . GLY A 1 132 ? 14.900 -12.994 -11.202 1.00 75.38 132 GLY A CA 1
ATOM 1030 C C . GLY A 1 132 ? 15.444 -14.355 -10.750 1.00 75.38 132 GLY A C 1
ATOM 1031 O O . GLY A 1 132 ? 15.194 -15.355 -11.415 1.00 75.38 132 GLY A O 1
ATOM 1032 N N . GLN A 1 133 ? 16.162 -14.409 -9.625 1.00 72.81 133 GLN A N 1
ATOM 1033 C CA . GLN A 1 133 ? 16.738 -15.641 -9.079 1.00 72.81 133 GLN A CA 1
ATOM 1034 C C . GLN A 1 133 ? 15.802 -16.342 -8.074 1.00 72.81 133 GLN A C 1
ATOM 1036 O O . GLN A 1 133 ? 15.975 -17.528 -7.803 1.00 72.81 133 GLN A O 1
ATOM 1041 N N . SER A 1 134 ? 14.840 -15.613 -7.496 1.00 65.00 134 SER A N 1
ATOM 1042 C CA . SER A 1 134 ? 14.270 -15.958 -6.181 1.00 65.00 134 SER A CA 1
ATOM 1043 C C . SER A 1 134 ? 12.788 -16.346 -6.216 1.00 65.00 134 SER A C 1
ATOM 1045 O O . SER A 1 134 ? 12.341 -17.132 -5.383 1.00 65.00 134 SER A O 1
ATOM 1047 N N . ARG A 1 135 ? 12.001 -15.821 -7.166 1.00 67.25 135 ARG A N 1
ATOM 1048 C CA . ARG A 1 135 ? 10.561 -16.112 -7.275 1.00 67.25 135 ARG A CA 1
ATOM 1049 C C . ARG A 1 135 ? 10.122 -16.218 -8.736 1.00 67.25 135 ARG A C 1
ATOM 1051 O O . ARG A 1 135 ? 10.209 -15.264 -9.497 1.00 67.25 135 ARG A O 1
ATOM 1058 N N . PHE A 1 136 ? 9.580 -17.381 -9.104 1.00 67.44 136 PHE A N 1
ATOM 1059 C CA . PHE A 1 136 ? 9.036 -17.651 -10.445 1.00 67.44 136 PHE A CA 1
ATOM 1060 C C . PHE A 1 136 ? 7.557 -17.271 -10.608 1.00 67.44 136 PHE A C 1
ATOM 1062 O O . PHE A 1 136 ? 7.008 -17.388 -11.703 1.00 67.44 136 PHE A O 1
ATOM 1069 N N . ARG A 1 137 ? 6.874 -16.861 -9.532 1.00 77.38 137 ARG A N 1
ATOM 1070 C CA . ARG A 1 137 ? 5.448 -16.517 -9.584 1.00 77.38 137 ARG A CA 1
ATOM 1071 C C . ARG A 1 137 ? 5.255 -15.008 -9.737 1.00 77.38 137 ARG A C 1
ATOM 1073 O O . ARG A 1 137 ? 5.991 -14.252 -9.107 1.00 77.38 137 ARG A O 1
ATOM 1080 N N . PRO A 1 138 ? 4.256 -14.572 -10.522 1.00 85.06 138 PRO A N 1
ATOM 1081 C CA . PRO A 1 138 ? 3.891 -13.167 -10.573 1.00 85.06 138 PRO A CA 1
ATOM 1082 C C . PRO A 1 138 ? 3.334 -12.712 -9.219 1.00 85.06 138 PRO A C 1
ATOM 1084 O O . PRO A 1 138 ? 2.579 -13.439 -8.573 1.00 85.06 138 PRO A O 1
ATOM 1087 N N . TYR A 1 139 ? 3.688 -11.494 -8.832 1.00 88.44 139 TYR A N 1
ATOM 1088 C CA . TYR A 1 139 ? 3.196 -10.807 -7.648 1.00 88.44 139 TYR A CA 1
ATOM 1089 C C . TYR A 1 139 ? 1.820 -10.203 -7.936 1.00 88.44 139 TYR A C 1
ATOM 1091 O O . TYR A 1 139 ? 1.607 -9.609 -8.998 1.00 88.44 139 TYR A O 1
ATOM 1099 N N . GLU A 1 140 ? 0.887 -10.327 -6.995 1.00 91.56 140 GLU A N 1
ATOM 1100 C CA . GLU A 1 140 ? -0.399 -9.630 -7.062 1.00 91.56 140 GLU A CA 1
ATOM 1101 C C . GLU A 1 140 ? -0.266 -8.276 -6.372 1.00 91.56 140 GLU A C 1
ATOM 1103 O O . GLU A 1 140 ? -0.068 -8.193 -5.157 1.00 91.56 140 GLU A O 1
ATOM 1108 N N . VAL A 1 141 ? -0.351 -7.211 -7.168 1.00 91.81 141 VAL A N 1
ATOM 1109 C CA . VAL A 1 141 ? -0.122 -5.840 -6.712 1.00 91.81 141 VAL A CA 1
ATOM 1110 C C . VAL A 1 141 ? -1.343 -4.976 -6.977 1.00 91.81 141 VAL A C 1
ATOM 1112 O O . VAL A 1 141 ? -1.951 -5.047 -8.046 1.00 91.81 141 VAL A O 1
ATOM 1115 N N . ALA A 1 142 ? -1.687 -4.131 -6.013 1.00 89.88 142 ALA A N 1
ATOM 1116 C CA . ALA A 1 142 ? -2.711 -3.114 -6.163 1.00 89.88 142 ALA A CA 1
ATOM 1117 C C . ALA A 1 142 ? -2.064 -1.764 -6.472 1.00 89.88 142 ALA A C 1
ATOM 1119 O O . ALA A 1 142 ? -1.164 -1.313 -5.759 1.00 89.88 142 ALA A O 1
ATOM 1120 N N . GLN A 1 143 ? -2.548 -1.091 -7.513 1.00 87.62 143 GLN A N 1
ATOM 1121 C CA . GLN A 1 143 ? -2.223 0.309 -7.746 1.00 87.62 143 GLN A CA 1
ATOM 1122 C C . GLN A 1 143 ? -3.142 1.189 -6.893 1.00 87.62 143 GLN A C 1
ATOM 1124 O O . GLN A 1 143 ? -4.346 1.278 -7.135 1.00 87.62 143 GLN A O 1
ATOM 1129 N N . CYS A 1 144 ? -2.572 1.879 -5.906 1.00 84.62 144 CYS A N 1
ATOM 1130 C CA . CYS A 1 144 ? -3.355 2.608 -4.906 1.00 84.62 144 CYS A CA 1
ATOM 1131 C C . CYS A 1 144 ? -4.162 3.787 -5.490 1.00 84.62 144 CYS A C 1
ATOM 1133 O O . CYS A 1 144 ? -5.162 4.200 -4.913 1.00 84.62 144 CYS A O 1
ATOM 1135 N N . ARG A 1 145 ? -3.767 4.316 -6.658 1.00 79.38 145 ARG A N 1
ATOM 1136 C CA . ARG A 1 145 ? -4.435 5.456 -7.311 1.00 79.38 145 ARG A CA 1
ATOM 1137 C C . ARG A 1 145 ? -5.810 5.119 -7.897 1.00 79.38 145 ARG A C 1
ATOM 1139 O O . ARG A 1 145 ? -6.686 5.979 -7.918 1.00 79.38 145 ARG A O 1
ATOM 1146 N N . ASN A 1 146 ? -5.978 3.915 -8.438 1.00 81.62 146 ASN A N 1
ATOM 1147 C CA . ASN A 1 146 ? -7.176 3.501 -9.181 1.00 81.62 146 ASN A CA 1
ATOM 1148 C C . ASN A 1 146 ? -7.733 2.139 -8.728 1.00 81.62 146 ASN A C 1
ATOM 1150 O O . ASN A 1 146 ? -8.696 1.661 -9.320 1.00 81.62 146 ASN A O 1
ATOM 1154 N N . CYS A 1 147 ? -7.132 1.519 -7.708 1.00 86.38 147 CYS A N 1
ATOM 1155 C CA . CYS A 1 147 ? -7.436 0.167 -7.242 1.00 86.38 147 CYS A CA 1
ATOM 1156 C C . CYS A 1 147 ? -7.409 -0.904 -8.336 1.00 86.38 147 CYS A C 1
ATOM 1158 O O . CYS A 1 147 ? -8.111 -1.911 -8.255 1.00 86.38 147 CYS A O 1
ATOM 1160 N N . GLN A 1 148 ? -6.583 -0.708 -9.363 1.00 89.00 148 GLN A N 1
ATOM 1161 C CA . GLN A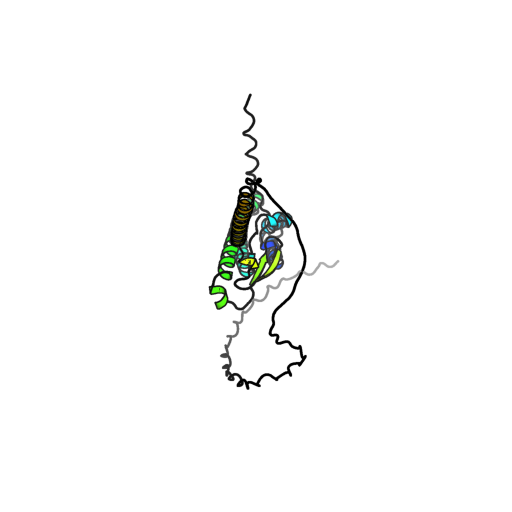 1 148 ? -6.363 -1.738 -10.359 1.00 89.00 148 GLN A CA 1
ATOM 1162 C C . GLN A 1 148 ? -5.427 -2.801 -9.781 1.00 89.00 148 GLN A C 1
ATOM 1164 O O . GLN A 1 148 ? -4.284 -2.507 -9.426 1.00 89.00 148 GLN A O 1
ATOM 1169 N N . ILE A 1 149 ? -5.916 -4.039 -9.703 1.00 90.25 149 ILE A N 1
ATOM 1170 C CA . ILE A 1 149 ? -5.088 -5.196 -9.368 1.00 90.25 149 ILE A CA 1
ATOM 1171 C C . ILE A 1 149 ? -4.375 -5.662 -10.635 1.00 90.25 149 ILE A C 1
ATOM 1173 O O . ILE A 1 149 ? -4.997 -5.894 -11.675 1.00 90.25 149 ILE A O 1
ATOM 1177 N N . LEU A 1 150 ? -3.057 -5.776 -10.554 1.00 90.50 150 LEU A N 1
ATOM 1178 C CA . LEU A 1 150 ? -2.177 -6.149 -11.651 1.00 90.50 150 LEU A CA 1
ATOM 1179 C C . LEU A 1 150 ? -1.325 -7.342 -11.218 1.00 90.50 150 LEU A C 1
ATOM 1181 O O . LEU A 1 150 ? -0.986 -7.498 -10.046 1.00 90.50 150 LEU A O 1
ATOM 1185 N N . LYS A 1 151 ? -0.953 -8.174 -12.189 1.00 91.12 151 LYS A N 1
ATOM 1186 C CA . LYS A 1 151 ? 0.083 -9.191 -12.008 1.00 91.12 151 LYS A CA 1
ATOM 1187 C C . LYS A 1 151 ? 1.407 -8.600 -12.462 1.00 91.12 151 LYS A C 1
ATOM 1189 O O . LYS A 1 151 ? 1.548 -8.252 -13.635 1.00 91.12 151 LYS A O 1
ATOM 1194 N N . ALA A 1 152 ? 2.329 -8.465 -11.523 1.00 88.50 152 ALA A N 1
ATOM 1195 C CA . ALA A 1 152 ? 3.656 -7.921 -11.739 1.00 88.50 152 ALA A CA 1
ATOM 1196 C C . ALA A 1 152 ? 4.696 -9.038 -11.750 1.00 88.50 152 ALA A C 1
ATOM 1198 O O . ALA A 1 152 ? 4.596 -10.001 -10.993 1.00 88.50 152 ALA A O 1
ATOM 1199 N N . SER A 1 153 ? 5.714 -8.902 -12.588 1.00 88.94 153 SER A N 1
ATOM 1200 C CA . SER A 1 153 ? 6.913 -9.738 -12.544 1.00 88.94 153 SER A CA 1
ATOM 1201 C C . SER A 1 153 ? 8.119 -8.905 -12.120 1.00 88.94 153 SER A C 1
ATOM 1203 O O . SER A 1 153 ? 8.059 -7.675 -12.074 1.00 88.94 153 SER A O 1
ATOM 1205 N N . CYS A 1 154 ? 9.240 -9.575 -11.862 1.00 89.00 154 CYS A N 1
ATOM 1206 C CA . CYS A 1 154 ? 10.527 -8.902 -11.738 1.00 89.00 154 CYS A CA 1
ATOM 1207 C C . CYS A 1 154 ? 10.779 -7.994 -12.950 1.00 89.00 154 CYS A C 1
ATOM 1209 O O . CYS A 1 154 ? 10.504 -8.392 -14.086 1.00 89.00 154 CYS A O 1
ATOM 1211 N N . TYR A 1 155 ? 11.300 -6.793 -12.699 1.00 86.75 155 TYR A N 1
ATOM 1212 C CA . TYR A 1 155 ? 11.597 -5.767 -13.706 1.00 86.75 155 TYR A CA 1
ATOM 1213 C C . TYR A 1 155 ? 10.410 -5.292 -14.555 1.00 86.75 155 TYR A C 1
ATOM 1215 O O . TYR A 1 155 ? 10.613 -4.791 -15.664 1.00 86.75 155 TYR A O 1
ATOM 1223 N N . ASP A 1 156 ? 9.172 -5.422 -14.072 1.00 87.69 156 ASP A N 1
ATOM 1224 C CA . ASP A 1 156 ? 8.025 -4.868 -14.792 1.00 87.69 156 ASP A CA 1
ATOM 1225 C C . ASP A 1 156 ? 8.203 -3.351 -14.969 1.00 87.69 156 ASP A C 1
ATOM 1227 O O . ASP A 1 156 ? 8.240 -2.588 -13.995 1.00 87.69 156 ASP A O 1
ATOM 1231 N N . LEU A 1 157 ? 8.305 -2.903 -16.226 1.00 83.75 157 LEU A N 1
ATOM 1232 C CA . LEU A 1 157 ? 8.515 -1.493 -16.553 1.00 83.75 157 LEU A CA 1
ATOM 1233 C C . LEU A 1 157 ? 7.418 -0.599 -15.972 1.00 83.75 157 LEU A C 1
ATOM 1235 O O . LEU A 1 157 ? 7.695 0.552 -15.662 1.00 83.75 157 LEU A O 1
ATOM 1239 N N . ARG A 1 158 ? 6.191 -1.098 -15.785 1.00 84.50 158 ARG A N 1
ATOM 1240 C CA . ARG A 1 158 ? 5.087 -0.292 -15.239 1.00 84.50 158 ARG A CA 1
ATOM 1241 C C . ARG A 1 158 ? 5.338 0.136 -13.795 1.00 84.50 158 ARG A C 1
ATOM 1243 O O . ARG A 1 158 ? 4.837 1.178 -13.377 1.00 84.50 158 ARG A O 1
ATOM 1250 N N . ILE A 1 159 ? 6.103 -0.659 -13.051 1.00 85.88 159 ILE A N 1
ATOM 1251 C CA . ILE A 1 159 ? 6.376 -0.434 -11.630 1.00 85.88 159 ILE A CA 1
ATOM 1252 C C . ILE A 1 159 ? 7.772 0.153 -11.432 1.00 85.88 159 ILE A C 1
ATOM 1254 O O . ILE A 1 159 ? 7.944 1.085 -10.652 1.00 85.88 159 ILE A O 1
ATOM 1258 N N . CYS A 1 160 ? 8.757 -0.342 -12.184 1.00 85.94 160 CYS A N 1
ATOM 1259 C CA . CYS A 1 160 ? 10.147 0.092 -12.070 1.00 85.94 160 CYS A CA 1
ATOM 1260 C C . CYS A 1 160 ? 10.457 1.400 -12.802 1.00 85.94 160 CYS A C 1
ATOM 1262 O O . CYS A 1 160 ? 11.445 2.062 -12.473 1.00 85.94 160 CYS A O 1
ATOM 1264 N N . ALA A 1 161 ? 9.636 1.813 -13.775 1.00 75.50 161 ALA A N 1
ATOM 1265 C CA . ALA A 1 161 ? 9.768 3.130 -14.385 1.00 75.50 161 ALA A CA 1
ATOM 1266 C C . ALA A 1 161 ? 9.258 4.200 -13.411 1.00 75.50 161 ALA A C 1
ATOM 1268 O O . ALA A 1 161 ? 8.127 4.677 -13.492 1.00 75.50 161 ALA A O 1
ATOM 1269 N N . GLY A 1 162 ? 10.119 4.587 -12.471 1.00 66.75 162 GLY A N 1
ATOM 1270 C CA . GLY A 1 162 ? 9.866 5.741 -11.625 1.00 66.75 162 GLY A CA 1
ATOM 1271 C C . GLY A 1 162 ? 9.761 7.026 -12.463 1.00 66.75 162 GLY A C 1
ATOM 1272 O O . GLY A 1 162 ? 10.376 7.124 -13.534 1.00 66.75 162 GLY A O 1
ATOM 1273 N N . PRO A 1 163 ? 9.058 8.059 -11.965 1.00 60.81 163 PRO A N 1
ATOM 1274 C CA . PRO A 1 163 ? 8.920 9.344 -12.659 1.00 60.81 163 PRO A CA 1
ATOM 1275 C C . PRO A 1 163 ? 10.276 9.981 -13.008 1.00 60.81 163 PRO A C 1
ATOM 1277 O O . PRO A 1 163 ? 10.393 10.678 -14.013 1.00 60.81 163 PRO A O 1
ATOM 1280 N N . ASN A 1 164 ? 11.322 9.675 -12.234 1.00 64.62 164 ASN A N 1
ATOM 1281 C CA . ASN A 1 164 ? 12.681 10.167 -12.450 1.00 64.62 164 ASN A CA 1
ATOM 1282 C C . ASN A 1 164 ? 13.340 9.623 -13.728 1.00 64.62 164 ASN A C 1
ATOM 1284 O O . ASN A 1 164 ? 14.031 10.371 -14.413 1.00 64.62 164 ASN A O 1
ATOM 1288 N N . ILE A 1 165 ? 13.119 8.351 -14.081 1.00 71.50 165 ILE A N 1
ATOM 1289 C CA . ILE A 1 165 ? 13.707 7.760 -15.297 1.00 71.50 165 ILE A CA 1
ATOM 1290 C C . ILE A 1 165 ? 13.009 8.330 -16.532 1.00 71.50 165 ILE A C 1
ATOM 1292 O O . ILE A 1 165 ? 13.665 8.728 -17.490 1.00 71.50 165 ILE A O 1
ATOM 1296 N N . VAL A 1 166 ? 11.679 8.443 -16.482 1.00 70.88 166 VAL A N 1
ATOM 1297 C CA . VAL A 1 166 ? 10.887 9.034 -17.569 1.00 70.88 166 VAL A CA 1
ATOM 1298 C C . VAL A 1 166 ? 11.272 10.500 -17.783 1.00 70.88 166 VAL A C 1
ATOM 1300 O O . VAL A 1 166 ? 11.508 10.911 -18.918 1.00 70.88 166 VAL A O 1
ATOM 1303 N N . ALA A 1 167 ? 11.419 11.277 -16.705 1.00 72.12 167 ALA A N 1
ATOM 1304 C CA . ALA A 1 167 ? 11.890 12.656 -16.784 1.00 72.12 167 ALA A CA 1
ATOM 1305 C C . ALA A 1 167 ? 13.314 12.745 -17.355 1.00 72.12 167 ALA A C 1
ATOM 1307 O O . ALA A 1 167 ? 13.557 13.560 -18.238 1.00 72.12 167 ALA A O 1
ATOM 1308 N N . ALA A 1 168 ? 14.242 11.888 -16.920 1.00 78.25 168 ALA A N 1
ATOM 1309 C CA . ALA A 1 168 ? 15.614 11.880 -17.427 1.00 78.25 168 ALA A CA 1
ATOM 1310 C C . ALA A 1 168 ? 15.691 11.561 -18.931 1.00 78.25 168 ALA A C 1
ATOM 1312 O O . ALA A 1 168 ? 16.436 12.220 -19.655 1.00 78.25 168 ALA A O 1
ATOM 1313 N N . VAL A 1 169 ? 14.894 10.601 -19.416 1.00 83.75 169 VAL A N 1
ATOM 1314 C CA . VAL A 1 169 ? 14.811 10.253 -20.847 1.00 83.75 169 VAL A CA 1
ATOM 1315 C C . VAL A 1 169 ? 14.176 11.383 -21.664 1.00 83.75 169 VAL A C 1
ATOM 1317 O O . VAL A 1 169 ? 14.642 11.698 -22.756 1.00 83.75 169 VAL A O 1
ATOM 1320 N N . LEU A 1 170 ? 13.141 12.045 -21.140 1.00 81.50 170 LEU A N 1
ATOM 1321 C CA . LEU A 1 170 ? 12.528 13.200 -21.806 1.00 81.50 170 LEU A CA 1
ATOM 1322 C C . LEU A 1 170 ? 13.474 14.409 -21.851 1.00 81.50 170 LEU A C 1
ATOM 1324 O O . LEU A 1 170 ? 13.560 15.101 -22.867 1.00 81.50 170 LEU A O 1
ATOM 1328 N N . ILE A 1 171 ? 14.220 14.658 -20.774 1.00 85.12 171 ILE A N 1
ATOM 1329 C CA . ILE A 1 171 ? 15.208 15.740 -20.713 1.00 85.12 171 ILE A CA 1
ATOM 1330 C C . ILE A 1 171 ? 16.359 15.461 -21.687 1.00 85.12 171 ILE A C 1
ATOM 1332 O O . ILE A 1 171 ? 16.744 16.348 -22.442 1.00 85.12 171 ILE A O 1
ATOM 1336 N N . SER A 1 172 ? 16.881 14.234 -21.743 1.00 88.00 172 SER A N 1
ATOM 1337 C CA . SER A 1 172 ? 17.965 13.904 -22.677 1.00 88.00 172 SER A CA 1
ATOM 1338 C C . SER A 1 172 ? 17.525 14.021 -24.141 1.00 88.00 172 SER A C 1
ATOM 1340 O O . SER A 1 172 ? 18.264 14.574 -24.959 1.00 88.00 172 SER A O 1
ATOM 1342 N N . LEU A 1 173 ? 16.299 13.598 -24.466 1.00 92.00 173 LEU A N 1
ATOM 1343 C CA . LEU A 1 173 ? 15.724 13.740 -25.804 1.00 92.00 173 LEU A CA 1
ATOM 1344 C C . LEU A 1 173 ? 15.547 15.215 -26.204 1.00 92.00 173 LEU A C 1
ATOM 1346 O O . LEU A 1 173 ? 15.894 15.594 -27.322 1.00 92.00 173 LEU A O 1
ATOM 1350 N N . THR A 1 174 ? 15.038 16.063 -25.304 1.00 90.56 174 THR A N 1
ATOM 1351 C CA . THR A 1 174 ? 14.849 17.498 -25.594 1.00 90.56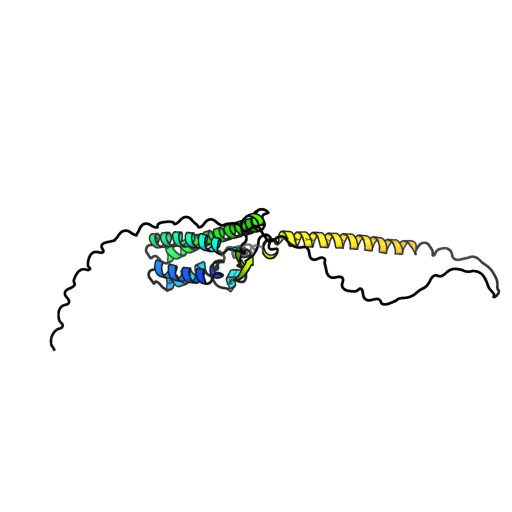 174 THR A CA 1
ATOM 1352 C C . THR A 1 174 ? 16.177 18.230 -25.773 1.00 90.56 174 THR A C 1
ATOM 1354 O O . THR A 1 174 ? 16.291 19.057 -26.677 1.00 90.56 174 THR A O 1
ATOM 1357 N N . VAL A 1 175 ? 17.207 17.882 -24.993 1.00 93.62 175 VAL A N 1
ATOM 1358 C CA . VAL A 1 175 ? 18.566 18.416 -25.176 1.00 93.62 175 VAL A CA 1
ATOM 1359 C C . VAL A 1 175 ? 19.134 18.010 -26.538 1.00 93.62 175 VAL A C 1
ATOM 1361 O O . VAL A 1 175 ? 19.640 18.869 -27.257 1.00 93.62 175 VAL A O 1
ATOM 1364 N N . LEU A 1 176 ? 19.002 16.741 -26.939 1.00 93.81 176 LEU A N 1
ATOM 1365 C CA . LEU A 1 176 ? 19.473 16.272 -28.250 1.00 93.81 176 LEU A CA 1
ATOM 1366 C C . LEU A 1 176 ? 18.777 16.993 -29.413 1.00 93.81 176 LEU A C 1
ATOM 1368 O O . LEU A 1 176 ? 19.445 17.444 -30.344 1.00 93.81 176 LEU A O 1
ATOM 1372 N N . LEU A 1 177 ? 17.454 17.157 -29.344 1.00 94.50 177 LEU A N 1
ATOM 1373 C CA . LEU A 1 177 ? 16.696 17.900 -30.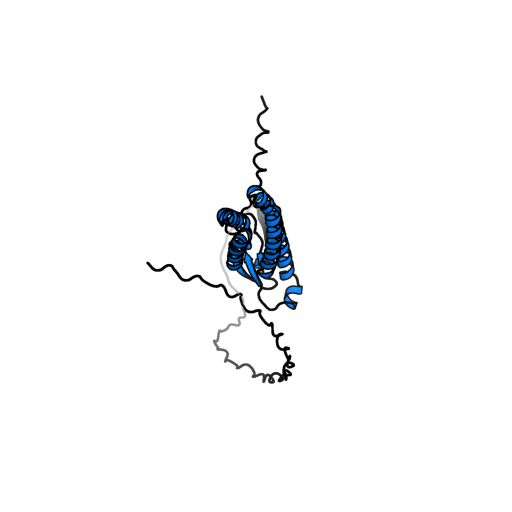355 1.00 94.50 177 LEU A CA 1
ATOM 1374 C C . LEU A 1 177 ? 17.076 19.387 -30.383 1.00 94.50 177 LEU A C 1
ATOM 1376 O O . LEU A 1 177 ? 17.176 19.969 -31.462 1.00 94.50 177 LEU A O 1
ATOM 1380 N N . GLY A 1 178 ? 17.345 19.988 -29.222 1.00 91.81 178 GLY A N 1
ATOM 1381 C CA . GLY A 1 178 ? 17.842 21.359 -29.121 1.00 91.81 178 GLY A CA 1
ATOM 1382 C C . GLY A 1 178 ? 19.202 21.538 -29.799 1.00 91.81 178 GLY A C 1
ATOM 1383 O O . GLY A 1 178 ? 19.376 22.467 -30.585 1.00 91.81 178 GLY A O 1
ATOM 1384 N N . VAL A 1 179 ? 20.147 20.620 -29.567 1.00 94.06 179 VAL A N 1
ATOM 1385 C CA . VAL A 1 179 ? 21.477 20.654 -30.202 1.00 94.06 179 VAL A CA 1
ATOM 1386 C C . VAL A 1 179 ? 21.370 20.505 -31.722 1.00 94.06 179 VAL A C 1
ATOM 1388 O O . VAL A 1 179 ? 21.993 21.274 -32.455 1.00 94.06 179 VAL A O 1
ATOM 1391 N N . LEU A 1 180 ? 20.542 19.575 -32.209 1.00 93.62 180 LEU A N 1
ATOM 1392 C CA . LEU A 1 180 ? 20.305 19.399 -33.647 1.00 93.62 180 LEU A CA 1
ATOM 1393 C C . LEU A 1 180 ? 19.628 20.624 -34.278 1.00 93.62 180 LEU A C 1
ATOM 1395 O O . LEU A 1 180 ? 20.015 21.041 -35.369 1.00 93.62 180 LEU A O 1
ATOM 1399 N N . GLY A 1 181 ? 18.665 21.235 -33.585 1.00 90.50 181 GLY A N 1
ATOM 1400 C CA . GLY A 1 181 ? 17.999 22.456 -34.037 1.00 90.50 181 GLY A CA 1
ATOM 1401 C C . GLY A 1 181 ? 18.954 23.648 -34.144 1.00 90.50 181 GLY A C 1
ATOM 1402 O O . GLY A 1 181 ? 18.943 24.355 -35.151 1.00 90.50 181 GLY A O 1
ATOM 1403 N N . VAL A 1 182 ? 19.830 23.841 -33.152 1.00 90.00 182 VAL A N 1
ATOM 1404 C CA . VAL A 1 182 ? 20.843 24.912 -33.164 1.00 90.00 182 VAL A CA 1
ATOM 1405 C C . VAL A 1 182 ? 21.881 24.680 -34.263 1.00 90.00 182 VAL A C 1
ATOM 1407 O O . VAL A 1 182 ? 22.222 25.621 -34.979 1.00 90.00 182 VAL A O 1
ATOM 1410 N N . ALA A 1 183 ? 22.347 23.442 -34.445 1.00 88.31 183 ALA A N 1
ATOM 1411 C CA . ALA A 1 183 ? 23.281 23.099 -35.516 1.00 88.31 183 ALA A CA 1
ATOM 1412 C C . ALA A 1 183 ? 22.671 23.356 -36.905 1.00 88.31 183 ALA A C 1
ATOM 1414 O O . ALA A 1 183 ? 23.302 23.993 -37.748 1.00 88.31 183 ALA A O 1
ATOM 1415 N N . MET A 1 184 ? 21.419 22.938 -37.124 1.00 88.44 184 MET A N 1
ATOM 1416 C CA . MET A 1 184 ? 20.709 23.179 -38.381 1.00 88.44 184 MET A CA 1
ATOM 1417 C C . MET A 1 184 ? 20.500 24.681 -38.636 1.00 88.44 184 MET A C 1
ATOM 1419 O O . MET A 1 184 ? 20.761 25.153 -39.740 1.00 88.44 184 MET A O 1
ATOM 1423 N N . TRP A 1 185 ? 20.107 25.451 -37.615 1.00 90.38 185 TRP A N 1
ATOM 1424 C CA . TRP A 1 185 ? 19.950 26.906 -37.720 1.00 90.38 185 TRP A CA 1
ATOM 1425 C C . TRP A 1 185 ? 21.265 27.608 -38.080 1.00 90.38 185 TRP A C 1
ATOM 1427 O O . TRP A 1 185 ? 21.285 28.479 -38.951 1.00 90.38 185 TRP A O 1
ATOM 1437 N N . TYR A 1 186 ? 22.376 27.196 -37.461 1.00 89.81 186 TYR A N 1
ATOM 1438 C CA . TYR A 1 186 ? 23.701 27.742 -37.751 1.00 89.81 186 TYR A CA 1
ATOM 1439 C C . TYR A 1 186 ? 24.147 27.425 -39.189 1.00 89.81 186 TYR A C 1
ATOM 1441 O O . TYR A 1 186 ? 24.648 28.303 -39.891 1.00 89.81 186 TYR A O 1
ATOM 1449 N N . CYS A 1 187 ? 23.892 26.201 -39.670 1.00 85.31 187 CYS A N 1
ATOM 1450 C CA . CYS A 1 187 ? 24.151 25.812 -41.059 1.00 85.31 187 CYS A CA 1
ATOM 1451 C C . CYS A 1 187 ? 23.290 26.589 -42.068 1.00 85.31 187 CYS A C 1
ATOM 1453 O O . CYS A 1 187 ? 23.809 27.032 -43.091 1.00 85.31 187 CYS A O 1
ATOM 1455 N N . CYS A 1 188 ? 21.996 26.785 -41.792 1.00 81.25 188 CYS A N 1
ATOM 1456 C CA . CYS A 1 188 ? 21.109 27.563 -42.661 1.00 81.25 188 CYS A CA 1
ATOM 1457 C C . CYS A 1 188 ? 21.533 29.032 -42.742 1.00 81.25 188 CYS A C 1
ATOM 1459 O O . CYS A 1 188 ? 21.539 29.599 -43.829 1.00 81.25 188 CYS A O 1
ATOM 1461 N N . ARG A 1 189 ? 21.939 29.635 -41.618 1.00 80.88 189 ARG A N 1
ATOM 1462 C CA . ARG A 1 189 ? 22.350 31.043 -41.570 1.00 80.88 189 ARG A CA 1
ATOM 1463 C C . ARG A 1 189 ? 23.670 31.307 -42.302 1.00 80.88 189 ARG A C 1
ATOM 1465 O O . ARG A 1 189 ? 23.830 32.379 -42.872 1.00 80.88 189 ARG A O 1
ATOM 1472 N N . LYS A 1 190 ? 24.592 30.336 -42.314 1.00 75.38 190 LYS A N 1
ATOM 1473 C CA . LYS A 1 190 ? 25.862 30.447 -43.049 1.00 75.38 190 LYS A CA 1
ATOM 1474 C C . LYS A 1 190 ? 25.669 30.442 -44.573 1.00 75.38 190 LYS A C 1
ATOM 1476 O O . LYS A 1 190 ? 26.365 31.172 -45.266 1.00 75.38 190 LYS A O 1
ATOM 1481 N N . LYS A 1 191 ? 24.700 29.680 -45.098 1.00 68.00 191 LYS A N 1
ATOM 1482 C CA . LYS A 1 191 ? 24.415 29.665 -46.547 1.00 68.00 191 LYS A CA 1
ATOM 1483 C C . LYS A 1 191 ? 23.928 31.018 -47.074 1.00 68.00 191 LYS A C 1
ATOM 1485 O O . LYS A 1 191 ? 24.265 31.388 -48.186 1.00 68.00 191 LYS A O 1
ATOM 1490 N N . THR A 1 192 ? 23.189 31.782 -46.271 1.00 57.16 192 THR A N 1
ATOM 1491 C CA . THR A 1 192 ? 22.654 33.090 -46.688 1.00 57.16 192 THR A CA 1
ATOM 1492 C C . THR A 1 192 ? 23.712 34.201 -46.712 1.00 57.16 192 THR A C 1
ATOM 1494 O O . THR A 1 192 ? 23.479 35.226 -47.339 1.00 57.16 192 THR A O 1
ATOM 1497 N N . SER A 1 193 ? 24.862 34.021 -46.046 1.00 56.12 193 SER A N 1
ATOM 1498 C CA . SER A 1 193 ? 25.972 34.991 -46.054 1.00 56.12 193 SER A CA 1
ATOM 1499 C C . SER A 1 193 ? 26.977 34.791 -47.192 1.00 56.12 193 SER A C 1
ATOM 1501 O O . SER A 1 193 ? 27.752 35.698 -47.452 1.00 56.12 193 SER A O 1
ATOM 1503 N N . GLU A 1 194 ? 26.977 33.635 -47.865 1.00 55.34 194 GLU A N 1
ATOM 1504 C CA . GLU A 1 194 ? 27.849 33.373 -49.027 1.00 55.34 194 GLU A CA 1
ATOM 1505 C C . GLU A 1 194 ? 27.207 33.849 -50.349 1.00 55.34 194 GLU A C 1
ATOM 1507 O O . GLU A 1 194 ? 27.914 34.146 -51.304 1.00 55.34 194 GLU A O 1
ATOM 1512 N N . GLU A 1 195 ? 25.878 34.012 -50.404 1.00 52.22 195 GLU A N 1
ATOM 1513 C CA . GLU A 1 195 ? 25.180 34.563 -51.582 1.00 52.22 195 GLU A CA 1
ATOM 1514 C C . GLU A 1 195 ? 25.232 36.102 -51.657 1.00 52.22 195 GLU A C 1
ATOM 1516 O O . GLU A 1 195 ? 25.004 36.666 -52.722 1.00 52.22 195 GLU A O 1
ATOM 1521 N N . THR A 1 196 ? 25.572 36.804 -50.568 1.00 46.31 196 THR A N 1
ATOM 1522 C CA . THR A 1 196 ? 25.640 38.282 -50.539 1.00 46.31 196 THR A CA 1
ATOM 1523 C C . THR A 1 196 ? 26.995 38.867 -50.970 1.00 46.31 196 THR A C 1
ATOM 1525 O O . THR A 1 196 ? 27.122 40.084 -51.008 1.00 46.31 196 THR A O 1
ATOM 1528 N N . GLU A 1 197 ? 27.998 38.040 -51.294 1.00 45.56 197 GLU A N 1
ATOM 1529 C CA . GLU A 1 197 ? 29.353 38.486 -51.696 1.00 45.56 197 GLU A CA 1
ATOM 1530 C C . GLU A 1 197 ? 29.654 38.255 -53.194 1.00 45.56 197 GLU A C 1
ATOM 1532 O O . GLU A 1 197 ? 30.751 38.529 -53.659 1.00 45.56 197 GLU A O 1
ATOM 1537 N N . SER A 1 198 ? 28.687 37.763 -53.979 1.00 46.78 198 SER A N 1
ATOM 1538 C CA . SER A 1 198 ? 28.869 37.496 -55.423 1.00 46.78 198 SER A CA 1
ATOM 1539 C C . SER A 1 198 ? 28.057 38.416 -56.338 1.00 46.78 198 SER A C 1
ATOM 1541 O O . SER A 1 198 ? 27.891 38.129 -57.519 1.00 46.78 198 SER A O 1
ATOM 1543 N N . GLN A 1 199 ? 27.549 39.524 -55.799 1.00 46.28 199 GLN A N 1
ATOM 1544 C CA . GLN A 1 199 ? 26.730 40.480 -56.538 1.00 46.28 199 GLN A CA 1
ATOM 1545 C C . GLN A 1 199 ? 27.278 41.900 -56.367 1.00 46.28 199 GLN A C 1
ATOM 1547 O O . GLN A 1 199 ? 26.564 42.794 -55.939 1.00 46.28 199 GLN A O 1
ATOM 1552 N N . ASP A 1 200 ? 28.570 42.069 -56.650 1.00 46.19 200 ASP A N 1
ATOM 1553 C CA . ASP A 1 200 ? 29.256 43.367 -56.670 1.00 46.19 200 ASP A CA 1
ATOM 1554 C C . ASP A 1 200 ? 30.358 43.394 -57.752 1.00 46.19 200 ASP A C 1
ATOM 1556 O O . ASP A 1 200 ? 31.407 43.968 -57.526 1.00 46.19 200 ASP A O 1
ATOM 1560 N N . GLU A 1 201 ? 30.152 42.791 -58.932 1.00 43.97 201 GLU A N 1
ATOM 1561 C CA . GLU A 1 201 ? 30.930 43.117 -60.147 1.00 43.97 201 GLU A CA 1
ATOM 1562 C C . GLU A 1 201 ? 30.061 42.895 -61.402 1.00 43.97 201 GLU A C 1
ATOM 1564 O O . GLU A 1 201 ? 30.121 41.845 -62.035 1.00 43.97 201 GLU A O 1
ATOM 1569 N N . ASP A 1 202 ? 29.241 43.891 -61.750 1.00 50.19 202 ASP A N 1
ATOM 1570 C CA . ASP A 1 202 ? 28.769 44.100 -63.124 1.00 50.19 202 ASP A CA 1
ATOM 1571 C C . ASP A 1 202 ? 29.482 45.346 -63.667 1.00 50.19 202 ASP A C 1
ATOM 1573 O O . ASP A 1 202 ? 29.356 46.424 -63.085 1.00 50.19 202 ASP A O 1
ATOM 1577 N N . ASP A 1 203 ? 30.268 45.159 -64.730 1.00 47.25 203 ASP A N 1
ATOM 1578 C CA . ASP A 1 203 ? 30.347 45.998 -65.939 1.00 47.25 203 ASP A CA 1
ATOM 1579 C C . ASP A 1 203 ? 31.750 45.904 -66.563 1.00 47.25 203 ASP A C 1
ATOM 1581 O O . ASP A 1 203 ? 32.702 46.494 -66.064 1.00 47.25 203 ASP A O 1
ATOM 1585 N N . ASP A 1 204 ? 31.877 45.162 -67.670 1.00 43.66 204 ASP A N 1
ATOM 1586 C CA . ASP A 1 204 ? 32.459 45.704 -68.907 1.00 43.66 204 ASP A CA 1
ATOM 1587 C C . ASP A 1 204 ? 32.436 44.674 -70.061 1.00 43.66 204 ASP A C 1
ATOM 1589 O O . ASP A 1 204 ? 33.146 43.673 -70.075 1.00 43.66 204 ASP A O 1
ATOM 1593 N N . ASP A 1 205 ? 31.629 45.026 -71.064 1.00 43.53 205 ASP A N 1
ATOM 1594 C CA . ASP A 1 205 ? 31.915 44.978 -72.501 1.00 43.53 205 ASP A CA 1
ATOM 1595 C C . ASP A 1 205 ? 32.109 43.653 -73.289 1.00 43.53 205 ASP A C 1
ATOM 1597 O O . ASP A 1 205 ? 33.085 42.919 -73.158 1.00 43.53 205 ASP A O 1
ATOM 1601 N N . LYS A 1 206 ? 31.262 43.581 -74.334 1.00 42.56 206 LYS A N 1
ATOM 1602 C CA . LYS A 1 206 ? 31.540 43.219 -75.742 1.00 42.56 206 LYS A CA 1
ATOM 1603 C C . LYS A 1 206 ? 31.280 41.795 -76.270 1.00 42.56 206 LYS A C 1
ATOM 1605 O O . LYS A 1 206 ? 32.018 40.848 -76.037 1.00 42.56 206 LYS A O 1
ATOM 1610 N N . ASP A 1 207 ? 30.309 41.809 -77.189 1.00 39.59 207 ASP A N 1
ATOM 1611 C CA . ASP A 1 207 ? 30.381 41.351 -78.584 1.00 39.59 207 ASP A CA 1
ATOM 1612 C C . ASP A 1 207 ? 30.079 39.884 -78.957 1.00 39.59 207 ASP A C 1
ATOM 1614 O O . ASP A 1 207 ? 30.842 38.962 -78.702 1.00 39.59 207 ASP A O 1
ATOM 1618 N N . ASN A 1 208 ? 29.013 39.794 -79.766 1.00 39.97 208 ASN A N 1
ATOM 1619 C CA . ASN A 1 208 ? 28.840 39.018 -81.001 1.00 39.97 208 ASN A CA 1
ATOM 1620 C C . ASN A 1 208 ? 28.607 37.494 -80.969 1.00 39.97 208 ASN A C 1
ATOM 1622 O O . ASN A 1 208 ? 29.482 36.701 -80.652 1.00 39.97 208 ASN A O 1
ATOM 1626 N N . GLU A 1 209 ? 27.394 37.171 -81.436 1.00 44.78 209 GLU A N 1
ATOM 1627 C CA . GLU A 1 209 ? 27.031 36.295 -82.568 1.00 44.78 209 GLU A CA 1
ATOM 1628 C C . GLU A 1 209 ? 27.514 34.827 -82.663 1.00 44.78 209 GLU A C 1
ATOM 1630 O O . GLU A 1 209 ? 28.675 34.478 -82.485 1.00 44.78 209 GLU A O 1
ATOM 1635 N N . ASP A 1 210 ? 26.538 34.029 -83.117 1.00 37.22 210 ASP A N 1
ATOM 1636 C CA . ASP A 1 210 ? 26.622 32.856 -83.995 1.00 37.22 210 ASP A CA 1
ATOM 1637 C C . ASP A 1 210 ? 26.649 31.414 -83.441 1.00 37.22 210 ASP A C 1
ATOM 1639 O O . ASP A 1 210 ? 27.591 30.914 -82.836 1.00 37.22 210 ASP A O 1
ATOM 1643 N N . ASP A 1 211 ? 25.533 30.752 -83.776 1.00 35.25 211 ASP A N 1
ATOM 1644 C CA . ASP A 1 211 ? 25.384 29.470 -84.471 1.00 35.25 211 ASP A CA 1
ATOM 1645 C C . ASP A 1 211 ? 25.967 28.156 -83.908 1.00 35.25 211 ASP A C 1
ATOM 1647 O O . ASP A 1 211 ? 27.155 27.869 -83.925 1.00 35.25 211 ASP A O 1
ATOM 1651 N N . SER A 1 212 ? 25.012 27.273 -83.589 1.00 40.44 212 SER A N 1
ATOM 1652 C CA . SER A 1 212 ? 24.734 26.015 -84.305 1.00 40.44 212 SER A CA 1
ATOM 1653 C C . SER A 1 212 ? 25.821 24.934 -84.458 1.00 40.44 212 SER A C 1
ATOM 1655 O O . SER A 1 212 ? 26.891 25.136 -85.021 1.00 40.44 212 SER A O 1
ATOM 1657 N N . SER A 1 213 ? 25.381 23.698 -84.166 1.00 38.59 213 SER A N 1
ATOM 1658 C CA . SER A 1 213 ? 25.981 22.388 -84.501 1.00 38.59 213 SER A CA 1
ATOM 1659 C C . SER A 1 213 ? 27.270 22.027 -83.742 1.00 38.59 213 SER A C 1
ATOM 1661 O O . SER A 1 213 ? 28.103 22.867 -83.467 1.00 38.59 213 SER A O 1
ATOM 1663 N N . GLY A 1 214 ? 27.555 20.795 -83.335 1.00 31.70 214 GLY A N 1
ATOM 1664 C CA . GLY A 1 214 ? 26.907 19.504 -83.478 1.00 31.70 214 GLY A CA 1
ATOM 1665 C C . GLY A 1 214 ? 27.937 18.407 -83.148 1.00 31.70 214 GLY A C 1
ATOM 1666 O O . GLY A 1 214 ? 29.104 18.540 -83.488 1.00 31.70 214 GLY A O 1
ATOM 1667 N N . THR A 1 215 ? 27.438 17.293 -82.607 1.00 32.84 215 THR A N 1
ATOM 1668 C CA . THR A 1 215 ? 27.910 15.900 -82.814 1.00 32.84 215 THR A CA 1
ATOM 1669 C C . THR A 1 215 ? 29.155 15.334 -82.099 1.00 32.84 215 THR A C 1
ATOM 1671 O O . THR A 1 215 ? 30.250 15.869 -82.198 1.00 32.84 215 THR A O 1
ATOM 1674 N N . SER A 1 216 ? 28.931 14.107 -81.583 1.00 39.19 216 SER A N 1
ATOM 1675 C CA . SER A 1 216 ? 29.841 12.949 -81.391 1.00 39.19 216 SER A CA 1
ATOM 1676 C C . SER A 1 216 ? 30.952 13.064 -80.338 1.00 39.19 216 SER A C 1
ATOM 1678 O O . SER A 1 216 ? 31.550 14.110 -80.170 1.00 39.19 216 SER A O 1
ATOM 1680 N N . GLU A 1 217 ? 31.335 12.033 -79.580 1.00 37.88 217 GLU A N 1
ATOM 1681 C CA . GLU A 1 217 ? 31.151 10.572 -79.665 1.00 37.88 217 GLU A CA 1
ATOM 1682 C C . GLU A 1 217 ? 31.588 9.988 -78.300 1.00 37.88 217 GLU A C 1
ATOM 1684 O O . GLU A 1 217 ? 32.526 10.497 -77.693 1.00 37.88 217 GLU A O 1
ATOM 1689 N N . GLY A 1 218 ? 30.872 9.038 -77.696 1.00 32.22 218 GLY A N 1
ATOM 1690 C CA . GLY A 1 218 ? 31.181 7.598 -77.744 1.00 32.22 218 GLY A CA 1
ATOM 1691 C C . GLY A 1 218 ? 30.975 7.024 -76.326 1.00 32.22 218 GLY A C 1
ATOM 1692 O O . GLY A 1 218 ? 31.474 7.599 -75.365 1.00 32.22 218 GLY A O 1
ATOM 1693 N N . SER A 1 219 ? 30.022 6.105 -76.114 1.00 40.94 219 SER A N 1
ATOM 1694 C CA . SER A 1 219 ? 30.179 4.632 -76.198 1.00 40.94 219 SER A CA 1
ATOM 1695 C C . SER A 1 219 ? 31.179 4.090 -75.170 1.00 40.94 219 SER A C 1
ATOM 1697 O O . SER A 1 219 ? 32.287 4.594 -75.085 1.00 40.94 219 SER A O 1
ATOM 1699 N N . GLU A 1 220 ? 30.954 3.063 -74.353 1.00 43.22 220 GLU A N 1
ATOM 1700 C CA . GLU A 1 220 ? 29.948 2.013 -74.101 1.00 43.22 220 GLU A CA 1
ATOM 1701 C C . GLU A 1 220 ? 30.291 1.534 -72.652 1.00 43.22 220 GLU A C 1
ATOM 1703 O O . GLU A 1 220 ? 31.386 1.798 -72.162 1.00 43.22 220 GLU A O 1
ATOM 1708 N N . LYS A 1 221 ? 29.472 0.853 -71.847 1.00 36.78 221 LYS A N 1
ATOM 1709 C CA . LYS A 1 221 ? 28.879 -0.458 -72.105 1.00 36.78 221 LYS A CA 1
ATOM 1710 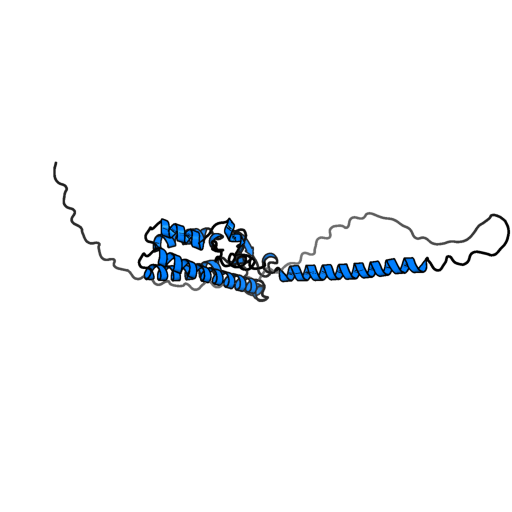C C . LYS A 1 221 ? 27.952 -0.843 -70.944 1.00 36.78 221 LYS A C 1
ATOM 1712 O O . LYS A 1 221 ? 28.331 -0.758 -69.777 1.00 36.78 221 LYS A O 1
ATOM 1717 N N . SER A 1 222 ? 26.763 -1.294 -71.318 1.00 38.88 222 SER A N 1
ATOM 1718 C CA . SER A 1 222 ? 25.739 -1.941 -70.503 1.00 38.88 222 SER A CA 1
ATOM 1719 C C . SER A 1 222 ? 26.159 -3.319 -69.987 1.00 38.88 222 SER A C 1
ATOM 1721 O O . SER A 1 222 ? 26.884 -4.031 -70.675 1.00 38.88 222 SER A O 1
ATOM 1723 N N . GLU A 1 223 ? 25.541 -3.752 -68.888 1.00 43.12 223 GLU A N 1
ATOM 1724 C CA . GLU A 1 223 ? 24.897 -5.070 -68.841 1.00 43.12 223 GLU A CA 1
ATOM 1725 C C . GLU A 1 223 ? 23.631 -5.008 -67.963 1.00 43.12 223 GLU A C 1
ATOM 1727 O O . GLU A 1 223 ? 23.664 -4.918 -66.738 1.00 43.12 223 GLU A O 1
ATOM 1732 N N . GLU A 1 224 ? 22.505 -4.971 -68.676 1.00 38.59 224 GLU A N 1
ATOM 1733 C CA . GLU A 1 224 ? 21.169 -5.472 -68.331 1.00 38.59 224 GLU A CA 1
ATOM 1734 C C . GLU A 1 224 ? 21.300 -7.005 -68.094 1.00 38.59 224 GLU A C 1
ATOM 1736 O O . GLU A 1 224 ? 22.174 -7.635 -68.676 1.00 38.59 224 GLU A O 1
ATOM 1741 N N . ALA A 1 225 ? 20.515 -7.721 -67.292 1.00 35.16 225 ALA A N 1
ATOM 1742 C CA . ALA A 1 225 ? 19.070 -7.768 -67.361 1.00 35.16 225 ALA A CA 1
ATOM 1743 C C . ALA A 1 225 ? 18.458 -8.684 -66.281 1.00 35.16 225 ALA A C 1
ATOM 1745 O O . ALA A 1 225 ? 19.084 -9.611 -65.772 1.00 35.16 225 ALA A O 1
ATOM 1746 N N . ALA A 1 226 ? 17.159 -8.447 -66.094 1.00 36.28 226 ALA A N 1
ATOM 1747 C CA . ALA A 1 226 ? 16.088 -9.433 -65.944 1.00 36.28 226 ALA A CA 1
ATOM 1748 C C . ALA A 1 226 ? 16.001 -10.281 -64.663 1.00 36.28 226 ALA A C 1
ATOM 1750 O O . ALA A 1 226 ? 16.501 -11.394 -64.537 1.00 36.28 226 ALA A O 1
ATOM 1751 N N . LEU A 1 227 ? 15.153 -9.757 -63.779 1.00 44.78 227 LEU A N 1
ATOM 1752 C CA . LEU A 1 227 ? 13.987 -10.419 -63.194 1.00 44.78 227 LEU A CA 1
ATOM 1753 C C . LEU A 1 227 ? 13.648 -11.815 -63.773 1.00 44.78 227 LEU A C 1
ATOM 1755 O O . LEU A 1 227 ? 13.064 -11.930 -64.850 1.00 44.78 227 LEU A O 1
ATOM 1759 N N . THR A 1 228 ? 13.870 -12.859 -62.975 1.00 33.16 228 THR A N 1
ATOM 1760 C CA . THR A 1 228 ? 13.124 -14.119 -63.076 1.00 33.16 228 THR A CA 1
ATOM 1761 C C . THR A 1 228 ? 12.676 -14.568 -61.694 1.00 33.16 228 THR A C 1
ATOM 1763 O O . THR A 1 228 ? 13.481 -14.909 -60.830 1.00 33.16 228 THR A O 1
ATOM 1766 N N . THR A 1 229 ? 11.359 -14.573 -61.514 1.00 46.69 229 THR A N 1
ATOM 1767 C CA . THR A 1 229 ? 10.629 -15.304 -60.482 1.00 46.69 229 THR A CA 1
ATOM 1768 C C . THR A 1 229 ? 11.101 -16.755 -60.416 1.00 46.69 229 THR A C 1
ATOM 1770 O O . THR A 1 229 ? 10.891 -17.522 -61.353 1.00 46.6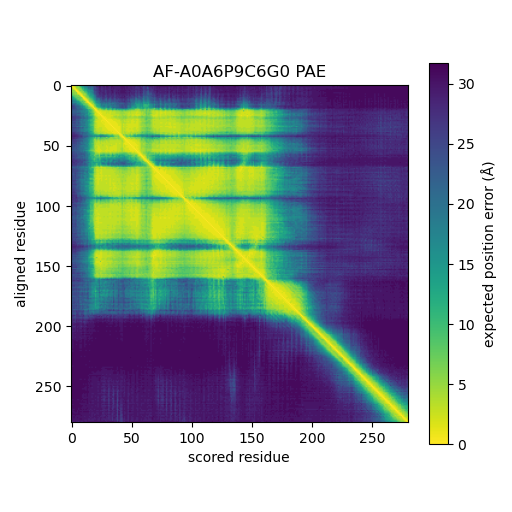9 229 THR A O 1
ATOM 1773 N N . SER A 1 230 ? 11.657 -17.157 -59.276 1.00 40.06 230 SER A N 1
ATOM 1774 C CA . SER A 1 230 ? 11.720 -18.560 -58.871 1.00 40.06 230 SER A CA 1
ATOM 1775 C C . SER A 1 230 ? 11.482 -18.654 -57.368 1.00 40.06 230 SER A C 1
ATOM 1777 O O . SER A 1 230 ? 12.272 -18.171 -56.559 1.00 40.06 230 SER A O 1
ATOM 1779 N N . VAL A 1 231 ? 10.349 -19.253 -57.022 1.00 49.88 231 VAL A N 1
ATOM 1780 C CA . VAL A 1 231 ? 9.924 -19.600 -55.666 1.00 49.88 231 VAL A CA 1
ATOM 1781 C C . VAL A 1 231 ? 10.977 -20.531 -55.047 1.00 49.88 231 VAL A C 1
ATOM 1783 O O . VAL A 1 231 ? 11.270 -21.562 -55.659 1.00 49.88 231 VAL A O 1
ATOM 1786 N N . PRO A 1 232 ? 11.559 -20.233 -53.871 1.00 44.84 232 PRO A N 1
ATOM 1787 C CA . PRO A 1 232 ? 12.403 -21.205 -53.205 1.00 44.84 232 PRO A CA 1
ATOM 1788 C C . PRO A 1 232 ? 11.510 -22.291 -52.600 1.00 44.84 232 PRO A C 1
ATOM 1790 O O . PRO A 1 232 ? 10.614 -22.026 -51.798 1.00 44.84 232 PRO A O 1
ATOM 1793 N N . TYR A 1 233 ? 11.754 -23.521 -53.043 1.00 36.41 233 TYR A N 1
ATOM 1794 C CA . TYR A 1 233 ? 11.258 -24.751 -52.442 1.00 36.41 233 TYR A CA 1
ATOM 1795 C C . TYR A 1 233 ? 11.501 -24.741 -50.925 1.00 36.41 233 TYR A C 1
ATOM 1797 O O . TYR A 1 233 ? 12.604 -24.441 -50.467 1.00 36.41 233 TYR A O 1
ATOM 1805 N N . TYR A 1 234 ? 10.471 -25.107 -50.161 1.00 45.66 234 TYR A N 1
ATOM 1806 C CA . TYR A 1 234 ? 10.591 -25.467 -48.751 1.00 45.66 234 TYR A CA 1
ATOM 1807 C C . TYR A 1 234 ? 11.554 -26.654 -48.624 1.00 45.66 234 TYR A C 1
ATOM 1809 O O . TYR A 1 234 ? 11.194 -27.793 -48.920 1.00 45.66 234 TYR A O 1
ATOM 1817 N N . SER A 1 235 ? 12.776 -26.388 -48.175 1.00 41.25 235 SER A N 1
ATOM 1818 C CA . SER A 1 235 ? 13.610 -27.418 -47.565 1.00 41.25 235 SER A CA 1
ATOM 1819 C C . SER A 1 235 ? 13.108 -27.619 -46.140 1.00 41.25 235 SER A C 1
ATOM 1821 O O . SER A 1 235 ? 13.155 -26.693 -45.328 1.00 41.25 235 SER A O 1
ATOM 1823 N N . ASN A 1 236 ? 12.596 -28.815 -45.852 1.00 57.81 236 ASN A N 1
ATOM 1824 C CA . ASN A 1 236 ? 12.296 -29.245 -44.489 1.00 57.81 236 ASN A CA 1
ATOM 1825 C C . ASN A 1 236 ? 13.532 -29.034 -43.594 1.00 57.81 236 ASN A C 1
ATOM 1827 O O . ASN A 1 236 ? 14.653 -29.300 -44.044 1.00 57.81 236 ASN A O 1
ATOM 1831 N N . PRO A 1 237 ? 13.361 -28.562 -42.347 1.00 54.97 237 PRO A N 1
ATOM 1832 C CA . PRO A 1 237 ? 14.465 -28.484 -41.402 1.00 54.97 237 PRO A CA 1
ATOM 1833 C C . PRO A 1 237 ? 15.002 -29.897 -41.115 1.00 54.97 237 PRO A C 1
ATOM 1835 O O . PRO A 1 237 ? 14.230 -30.857 -41.158 1.00 54.97 237 PRO A O 1
ATOM 1838 N N . PRO A 1 238 ? 16.307 -30.051 -40.833 1.00 49.66 238 PRO A N 1
ATOM 1839 C CA . PRO A 1 238 ? 16.848 -31.338 -40.424 1.00 49.66 238 PRO A CA 1
ATOM 1840 C C . PRO A 1 238 ? 16.148 -31.791 -39.138 1.00 49.66 238 PRO A C 1
ATOM 1842 O O . PRO A 1 238 ? 16.071 -31.031 -38.172 1.00 49.66 238 PRO A O 1
ATOM 1845 N N . GLU A 1 239 ? 15.638 -33.023 -39.132 1.00 45.22 239 GLU A N 1
ATOM 1846 C CA . GLU A 1 239 ? 15.194 -33.692 -37.912 1.00 45.22 239 GLU A CA 1
ATOM 1847 C C . GLU A 1 239 ? 16.421 -33.914 -37.025 1.00 45.22 239 GLU A C 1
ATOM 1849 O O . GLU A 1 239 ? 17.185 -34.864 -37.180 1.00 45.22 239 GLU A O 1
ATOM 1854 N N . THR A 1 240 ? 16.661 -32.982 -36.110 1.00 43.72 240 THR A N 1
ATOM 1855 C CA . THR A 1 240 ? 17.459 -33.260 -34.922 1.00 43.72 240 THR A CA 1
ATOM 1856 C C . THR A 1 240 ? 16.662 -34.221 -34.053 1.00 43.72 240 THR A C 1
ATOM 1858 O O . THR A 1 240 ? 15.714 -33.800 -33.390 1.00 43.72 240 THR A O 1
ATOM 1861 N N . ASP A 1 241 ? 17.063 -35.492 -34.055 1.00 49.72 241 ASP A N 1
ATOM 1862 C CA . ASP A 1 241 ? 16.730 -36.458 -33.008 1.00 49.72 241 ASP A CA 1
ATOM 1863 C C . ASP A 1 241 ? 17.177 -35.857 -31.667 1.00 49.72 241 ASP A C 1
ATOM 1865 O O . ASP A 1 241 ? 18.360 -35.869 -31.310 1.00 49.72 241 ASP A O 1
ATOM 1869 N N . MET A 1 242 ? 16.241 -35.239 -30.946 1.00 52.75 242 MET A N 1
ATOM 1870 C CA . MET A 1 242 ? 16.477 -34.866 -29.561 1.00 52.75 242 MET A CA 1
ATOM 1871 C C . MET A 1 242 ? 16.519 -36.165 -28.755 1.00 52.75 242 MET A C 1
ATOM 1873 O O . MET A 1 242 ? 15.526 -36.895 -28.755 1.00 52.75 242 MET A O 1
ATOM 1877 N N . PRO A 1 243 ? 17.620 -36.474 -28.050 1.00 64.31 243 PRO A N 1
ATOM 1878 C CA . PRO A 1 243 ? 17.605 -37.587 -27.119 1.00 64.31 243 PRO A CA 1
ATOM 1879 C C . PRO A 1 243 ? 16.518 -37.328 -26.071 1.00 64.31 243 PRO A C 1
ATOM 1881 O O . PRO A 1 243 ? 16.404 -36.214 -25.549 1.00 64.31 243 PRO A O 1
ATOM 1884 N N . SER A 1 244 ? 15.712 -38.352 -25.786 1.00 61.56 244 SER A N 1
ATOM 1885 C CA . SER A 1 244 ? 14.712 -38.309 -24.721 1.00 61.56 244 SER A CA 1
ATOM 1886 C C . SER A 1 244 ? 15.346 -37.786 -23.427 1.00 61.56 244 SER A C 1
ATOM 1888 O O . SER A 1 244 ? 16.477 -38.173 -23.108 1.00 61.56 244 SER A O 1
ATOM 1890 N N . PRO A 1 245 ? 14.660 -36.902 -22.681 1.00 58.00 245 PRO A N 1
ATOM 1891 C CA . PRO A 1 245 ? 15.179 -36.407 -21.416 1.00 58.00 245 PRO A CA 1
ATOM 1892 C C . PRO A 1 245 ? 15.448 -37.589 -20.473 1.00 58.00 245 PRO A C 1
ATOM 1894 O O . PRO A 1 245 ? 14.677 -38.552 -20.483 1.00 58.00 245 PRO A O 1
ATOM 1897 N N . PRO A 1 246 ? 16.529 -37.548 -19.674 1.00 65.44 246 PRO A N 1
ATOM 1898 C CA . PRO A 1 246 ? 16.803 -38.603 -18.711 1.00 65.44 246 PRO A CA 1
ATOM 1899 C C . PRO A 1 246 ? 15.624 -38.722 -17.742 1.00 65.44 246 PRO A C 1
ATOM 1901 O O . PRO A 1 246 ? 15.183 -37.721 -17.171 1.00 65.44 246 PRO A O 1
ATOM 1904 N N . GLU A 1 247 ? 15.115 -39.941 -17.568 1.00 56.94 247 GLU A N 1
ATOM 1905 C CA . GLU A 1 247 ? 14.137 -40.237 -16.527 1.00 56.94 247 GLU A CA 1
ATOM 1906 C C . GLU A 1 247 ? 14.805 -39.985 -15.175 1.00 56.94 247 GLU A C 1
ATOM 1908 O O . GLU A 1 247 ? 15.767 -40.650 -14.789 1.00 56.94 247 GLU A O 1
ATOM 1913 N N . PHE A 1 248 ? 14.343 -38.947 -14.485 1.00 53.41 248 PHE A N 1
ATOM 1914 C CA . PHE A 1 248 ? 14.748 -38.680 -13.119 1.00 53.41 248 PHE A CA 1
ATOM 1915 C C . PHE A 1 248 ? 13.833 -39.516 -12.227 1.00 53.41 248 PHE A C 1
ATOM 1917 O O . PHE A 1 248 ? 12.664 -39.169 -12.050 1.00 53.41 248 PHE A O 1
ATOM 1924 N N . ASP A 1 249 ? 14.352 -40.622 -11.693 1.00 58.78 249 ASP A N 1
ATOM 1925 C CA . ASP A 1 249 ? 13.685 -41.363 -10.625 1.00 58.78 249 ASP A CA 1
ATOM 1926 C C . ASP A 1 249 ? 13.563 -40.432 -9.417 1.00 58.78 249 ASP A C 1
ATOM 1928 O O . ASP A 1 249 ? 14.527 -40.180 -8.690 1.00 58.78 249 ASP A O 1
ATOM 1932 N N . VAL A 1 250 ? 12.374 -39.858 -9.236 1.00 61.47 250 VAL A N 1
ATOM 1933 C CA . VAL A 1 250 ? 12.043 -39.098 -8.035 1.00 61.47 250 VAL A CA 1
ATOM 1934 C C . VAL A 1 250 ? 11.798 -40.130 -6.935 1.00 61.47 250 VAL A C 1
ATOM 1936 O O . VAL A 1 250 ? 10.818 -40.872 -7.027 1.00 61.47 250 VAL A O 1
ATOM 1939 N N . PRO A 1 251 ? 12.660 -40.228 -5.906 1.00 68.00 251 PRO A N 1
ATOM 1940 C CA . PRO A 1 251 ? 12.393 -41.125 -4.795 1.00 68.00 251 PRO A CA 1
ATOM 1941 C C . PRO A 1 251 ? 11.077 -40.714 -4.133 1.00 68.00 251 PRO A C 1
ATOM 1943 O O . PRO A 1 251 ? 10.835 -39.525 -3.902 1.00 68.00 251 PRO A O 1
ATOM 1946 N N . SER A 1 252 ? 10.226 -41.700 -3.842 1.00 68.75 252 SER A N 1
ATOM 1947 C CA . SER A 1 252 ? 8.978 -41.479 -3.116 1.00 68.75 252 SER A CA 1
ATOM 1948 C C . SER A 1 252 ? 9.252 -40.672 -1.843 1.00 68.75 252 SER A C 1
ATOM 1950 O O . SER A 1 252 ? 10.231 -40.959 -1.143 1.00 68.75 252 SER A O 1
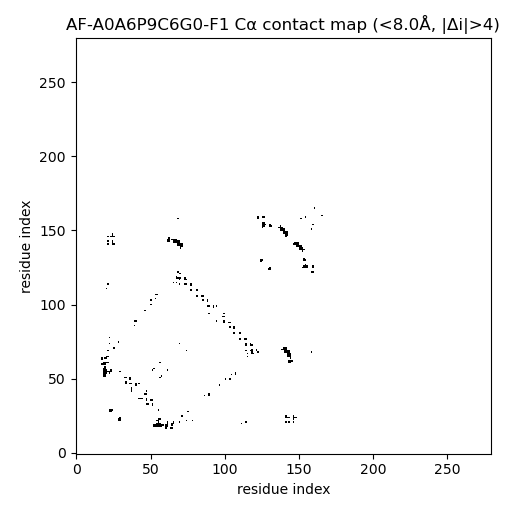ATOM 1952 N N . PRO A 1 253 ? 8.428 -39.654 -1.538 1.00 62.81 253 PRO A N 1
ATOM 1953 C CA . PRO A 1 253 ? 8.615 -38.853 -0.340 1.00 62.81 253 PRO A CA 1
ATOM 1954 C C . PRO A 1 253 ? 8.569 -39.755 0.903 1.00 62.81 253 PRO A C 1
ATOM 1956 O O . PRO A 1 253 ? 7.809 -40.726 0.917 1.00 62.81 253 PRO A O 1
ATOM 1959 N N . PRO A 1 254 ? 9.376 -39.461 1.938 1.00 67.75 254 PRO A N 1
ATOM 1960 C CA . PRO A 1 254 ? 9.347 -40.227 3.174 1.00 67.75 254 PRO A CA 1
ATOM 1961 C C . PRO A 1 254 ? 7.941 -40.174 3.777 1.00 67.75 254 PRO A C 1
ATOM 1963 O O . PRO A 1 254 ? 7.351 -39.096 3.886 1.00 67.75 254 PRO A O 1
ATOM 1966 N N . GLU A 1 255 ? 7.411 -41.336 4.159 1.00 65.25 255 GLU A N 1
ATOM 1967 C CA . GLU A 1 255 ? 6.145 -41.419 4.881 1.00 65.25 255 GLU A CA 1
ATOM 1968 C C . GLU A 1 255 ? 6.304 -40.696 6.219 1.00 65.25 255 GLU A C 1
ATOM 1970 O O . GLU A 1 255 ? 7.105 -41.076 7.075 1.00 65.25 255 GLU A O 1
ATOM 1975 N N . PHE A 1 256 ? 5.589 -39.583 6.362 1.00 55.50 256 PHE A N 1
ATOM 1976 C CA . PHE A 1 256 ? 5.543 -38.827 7.600 1.00 55.50 256 PHE A CA 1
ATOM 1977 C C . PHE A 1 256 ? 4.365 -39.356 8.415 1.00 55.50 256 PHE A C 1
ATOM 1979 O O . PHE A 1 256 ? 3.222 -38.959 8.184 1.00 55.50 256 PHE A O 1
ATOM 1986 N N . ASP A 1 257 ? 4.642 -40.270 9.345 1.00 66.25 257 ASP A N 1
ATOM 1987 C CA . ASP A 1 257 ? 3.653 -40.729 10.318 1.00 66.25 257 ASP A CA 1
ATOM 1988 C C . ASP A 1 257 ? 3.255 -39.552 11.215 1.00 66.25 257 ASP A C 1
ATOM 1990 O O . ASP A 1 257 ? 3.989 -39.144 12.120 1.00 66.25 257 ASP A O 1
ATOM 1994 N N . MET A 1 258 ? 2.087 -38.967 10.942 1.00 64.06 258 MET A N 1
ATOM 1995 C CA . MET A 1 258 ? 1.491 -37.999 11.852 1.00 64.06 258 MET A CA 1
ATOM 1996 C C . MET A 1 258 ? 1.024 -38.736 13.112 1.00 64.06 258 MET A C 1
ATOM 1998 O O . MET A 1 258 ? 0.184 -39.635 13.008 1.00 64.06 258 MET A O 1
ATOM 2002 N N . PRO A 1 259 ? 1.514 -38.361 14.307 1.00 70.69 259 PRO A N 1
ATOM 2003 C CA . PRO A 1 259 ? 0.989 -38.913 15.543 1.00 70.69 259 PRO A CA 1
ATOM 2004 C C . PRO A 1 259 ? -0.496 -38.564 15.661 1.00 70.69 259 PRO A C 1
ATOM 2006 O O . PRO A 1 259 ? -0.908 -37.435 15.381 1.00 70.69 259 PRO A O 1
ATOM 2009 N N . SER A 1 260 ? -1.305 -39.544 16.065 1.00 74.44 260 SER A N 1
ATOM 2010 C CA . SER A 1 260 ? -2.731 -39.330 16.299 1.00 74.44 260 SER A CA 1
ATOM 2011 C C . SER A 1 260 ? -2.932 -38.219 17.340 1.00 74.44 260 SER A C 1
ATOM 2013 O O . SER A 1 260 ? -2.182 -38.164 18.321 1.00 74.44 260 SER A O 1
ATOM 2015 N N . PRO A 1 261 ? -3.903 -37.313 17.134 1.00 69.50 261 PRO A N 1
ATOM 2016 C CA . PRO A 1 261 ? -4.149 -36.221 18.064 1.00 69.50 261 PRO A CA 1
ATOM 2017 C C . PRO A 1 261 ? -4.533 -36.768 19.449 1.00 69.50 261 PRO A C 1
ATOM 2019 O O . PRO A 1 261 ? -5.172 -37.819 19.531 1.00 69.50 261 PRO A O 1
ATOM 2022 N N . PRO A 1 262 ? -4.157 -36.076 20.539 1.00 69.94 262 PRO A N 1
ATOM 2023 C CA . PRO A 1 262 ? -4.529 -36.491 21.884 1.00 69.94 262 PRO A CA 1
ATOM 2024 C C . PRO A 1 262 ? -6.052 -36.468 22.045 1.00 69.94 262 PRO A C 1
ATOM 2026 O O . PRO A 1 262 ? -6.708 -35.492 21.672 1.00 69.94 262 PRO A O 1
ATOM 2029 N N . GLU A 1 263 ? -6.605 -37.536 22.618 1.00 67.81 263 GLU A N 1
ATOM 2030 C CA . GLU A 1 263 ? -8.015 -37.589 22.996 1.00 67.81 263 GLU A CA 1
ATOM 2031 C C . GLU A 1 263 ? -8.268 -36.576 24.120 1.00 67.81 263 GLU A C 1
ATOM 2033 O O . GLU A 1 263 ? -7.741 -36.692 25.226 1.00 67.81 263 GLU A O 1
ATOM 2038 N N . TYR A 1 264 ? -9.047 -35.541 23.810 1.00 60.50 264 TYR A N 1
ATOM 2039 C CA . TYR A 1 264 ? -9.570 -34.609 24.801 1.00 60.50 264 TYR A CA 1
ATOM 2040 C C . TYR A 1 264 ? -10.912 -35.139 25.305 1.00 60.50 264 TYR A C 1
ATOM 2042 O O . TYR A 1 264 ? -11.913 -35.075 24.589 1.00 60.50 264 TYR A O 1
ATOM 2050 N N . ASP A 1 265 ? -10.937 -35.627 26.546 1.00 66.81 265 ASP A N 1
ATOM 2051 C CA . ASP A 1 265 ? -12.180 -35.910 27.263 1.00 66.81 265 ASP A CA 1
ATOM 2052 C C . ASP A 1 265 ? -12.885 -34.588 27.575 1.00 66.81 265 ASP A C 1
ATOM 2054 O O . ASP A 1 265 ? -12.480 -33.817 28.452 1.00 66.81 265 ASP A O 1
ATOM 2058 N N . MET A 1 266 ? -13.936 -34.296 26.812 1.00 67.44 266 MET A N 1
ATOM 2059 C CA . MET A 1 266 ? -14.755 -33.114 27.033 1.00 67.44 266 MET A CA 1
ATOM 2060 C C . MET A 1 266 ? -15.718 -33.390 28.198 1.00 67.44 266 MET A C 1
ATOM 2062 O O . MET A 1 266 ? -16.473 -34.362 28.138 1.00 67.44 266 MET A O 1
ATOM 2066 N N . PRO A 1 267 ? -15.716 -32.577 29.269 1.00 72.81 267 PRO A N 1
ATOM 2067 C CA . PRO A 1 267 ? -16.624 -32.781 30.390 1.00 72.81 267 PRO A CA 1
ATOM 2068 C C . PRO A 1 267 ? -18.080 -32.640 29.935 1.00 72.81 267 PRO A C 1
ATOM 2070 O O . PRO A 1 267 ? -18.418 -31.741 29.162 1.00 72.81 267 PRO A O 1
ATOM 2073 N N . ASN A 1 268 ? -18.944 -33.530 30.432 1.00 74.44 268 ASN A N 1
ATOM 2074 C CA . ASN A 1 268 ? -20.372 -33.493 30.133 1.00 74.44 268 ASN A CA 1
ATOM 2075 C C . ASN A 1 268 ? -20.980 -32.133 30.522 1.00 74.44 268 ASN A C 1
ATOM 2077 O O . ASN A 1 268 ? -20.637 -31.587 31.577 1.00 74.44 268 ASN A O 1
ATOM 2081 N N . PRO A 1 269 ? -21.894 -31.587 29.700 1.00 69.00 269 PRO A N 1
ATOM 2082 C CA . PRO A 1 269 ? -22.570 -30.341 30.020 1.00 69.00 269 PRO A CA 1
ATOM 2083 C C . PRO A 1 269 ? -23.429 -30.499 31.288 1.00 69.00 269 PRO A C 1
ATOM 2085 O O . PRO A 1 269 ? -23.977 -31.578 31.526 1.00 69.00 269 PRO A O 1
ATOM 2088 N N . PRO A 1 270 ? -23.569 -29.439 32.102 1.00 70.56 270 PRO A N 1
ATOM 2089 C CA . PRO A 1 270 ? -24.427 -29.468 33.280 1.00 70.56 270 PRO A CA 1
ATOM 2090 C C . PRO A 1 270 ? -25.896 -29.667 32.880 1.00 70.56 270 PRO A C 1
ATOM 2092 O O . PRO A 1 270 ? -26.411 -28.967 32.005 1.00 70.56 270 PRO A O 1
ATOM 2095 N N . GLU A 1 271 ? -26.573 -30.611 33.536 1.00 66.44 271 GLU A N 1
ATOM 2096 C CA . GLU A 1 271 ? -28.020 -30.789 33.412 1.00 66.44 271 GLU A CA 1
ATOM 2097 C C . GLU A 1 271 ? -28.740 -29.600 34.060 1.00 66.44 271 GLU A C 1
ATOM 2099 O O . GLU A 1 271 ? -28.578 -29.319 35.248 1.00 66.44 271 GLU A O 1
ATOM 2104 N N . TYR A 1 272 ? -29.537 -28.888 33.264 1.00 63.41 272 TYR A N 1
ATOM 2105 C CA . TYR A 1 272 ? -30.453 -27.862 33.747 1.00 63.41 272 TYR A CA 1
ATOM 2106 C C . TYR A 1 272 ? -31.857 -28.459 33.850 1.00 63.41 272 TYR A C 1
ATOM 2108 O O . TYR A 1 272 ? -32.476 -28.768 32.831 1.00 63.41 272 TYR A O 1
ATOM 2116 N N . ASP A 1 273 ? -32.372 -28.580 35.074 1.00 67.69 273 ASP A N 1
ATOM 2117 C CA . ASP A 1 273 ? -33.774 -28.918 35.325 1.00 67.69 273 ASP A CA 1
ATOM 2118 C C . ASP A 1 273 ? -34.672 -27.763 34.866 1.00 67.69 273 ASP A C 1
ATOM 2120 O O . ASP A 1 273 ? -34.699 -26.685 35.466 1.00 67.69 273 ASP A O 1
ATOM 2124 N N . ILE A 1 274 ? -35.416 -27.985 33.783 1.00 74.06 274 ILE A N 1
ATOM 2125 C CA . ILE A 1 274 ? -36.430 -27.051 33.291 1.00 74.06 274 ILE A CA 1
ATOM 2126 C C . ILE A 1 274 ? -37.737 -27.333 34.051 1.00 74.06 274 ILE A C 1
ATOM 2128 O O . ILE A 1 274 ? -38.296 -28.424 33.908 1.00 74.06 274 ILE A O 1
ATOM 2132 N N . PRO A 1 275 ? -38.276 -26.379 34.836 1.00 72.88 275 PRO A N 1
ATOM 2133 C CA . PRO A 1 275 ? -39.559 -26.557 35.504 1.00 72.88 275 PRO A CA 1
ATOM 2134 C C . PRO A 1 275 ? -40.684 -26.722 34.481 1.00 72.88 275 PRO A C 1
ATOM 2136 O O . PRO A 1 275 ? -40.757 -25.992 33.490 1.00 72.88 275 PRO A O 1
ATOM 2139 N N . SER A 1 276 ? -41.589 -27.666 34.737 1.00 74.38 276 SER A N 1
ATOM 2140 C CA . SER A 1 276 ? -42.767 -27.864 33.890 1.00 74.38 276 SER A CA 1
ATOM 2141 C C . SER A 1 276 ? -43.675 -26.624 33.902 1.00 74.38 276 SER A C 1
ATOM 2143 O O . SER A 1 276 ? -43.829 -25.990 34.951 1.00 74.38 276 SER A O 1
ATOM 2145 N N . PRO A 1 277 ? -44.295 -26.270 32.762 1.00 67.12 277 PRO A N 1
ATOM 2146 C CA . PRO A 1 277 ? -45.172 -25.110 32.678 1.00 67.12 277 PRO A CA 1
ATOM 2147 C C . PRO A 1 277 ? -46.445 -25.297 33.525 1.00 67.12 277 PRO A C 1
ATOM 2149 O O . PRO A 1 277 ? -46.910 -26.427 33.701 1.00 67.12 277 PRO A O 1
ATOM 2152 N N . PRO A 1 278 ? -47.032 -24.203 34.046 1.00 65.69 278 PRO A N 1
ATOM 2153 C CA . PRO A 1 278 ? -48.276 -24.269 34.803 1.00 65.69 278 PRO A CA 1
ATOM 2154 C C . PRO A 1 278 ? -49.445 -24.700 33.906 1.00 65.69 278 PRO A C 1
ATOM 2156 O O . PRO A 1 278 ? -49.593 -24.215 32.784 1.00 65.69 278 PRO A O 1
ATOM 2159 N N . ASN A 1 279 ? -50.280 -25.606 34.424 1.00 63.44 279 ASN A N 1
ATOM 2160 C CA . ASN A 1 279 ? -51.538 -25.996 33.786 1.00 63.44 279 ASN A CA 1
ATOM 2161 C C . ASN A 1 279 ? -52.516 -24.810 33.800 1.00 63.44 279 ASN A C 1
ATOM 2163 O O . ASN A 1 279 ? -52.776 -24.249 34.867 1.00 63.44 279 ASN A O 1
ATOM 2167 N N . PHE A 1 280 ? -53.045 -24.465 32.624 1.00 58.88 280 PHE A N 1
ATOM 2168 C CA . PHE A 1 280 ? -54.181 -23.558 32.444 1.00 58.88 280 PHE A CA 1
ATOM 2169 C C . PHE A 1 280 ? -55.490 -24.344 32.375 1.00 58.88 280 PHE A C 1
ATOM 2171 O O . PHE A 1 280 ? -55.486 -25.427 31.744 1.00 58.88 280 PHE A O 1
#

Mean predicted aligned error: 20.02 Å